Protein AF-A0A2V2N2A0-F1 (afdb_monomer_lite)

Sequence (207 aa):
MKTKLVCIAIIVLGLLSSCVYGAELNISQGNIISKLPSPVESPSSSTITGSDYVNLKTIEIPSTPDSKTPVIRYTSDNLPPTINGLIDHIDFQTTKDKKGQVFIYFKLPAPDASVNQSREIGDFIINRKEWNGDRSLDSIQAEIYIHWVADSARPLLSTNPVNEQLYNQYVIGSSDKRPSPIYPTHLGYNYEGMDKTNLMDQFLLTL

pLDDT: mean 75.77, std 22.34, range [31.77, 97.94]

Foldseek 3Di:
DPDDPPPVVCVVCVVVDPDPDDDPPPDDPDDDPDDDDDDDDDPDPPPPDLVVLPDFDWDWAQADPVGPAIWIKDALVRDDPLCSQWWRMKTWGQDPDQQTKIWTATPPPGDQQDLVSLLVVLVSQCSDPSQPADDDSVLSSVLSRLQRNLQVCQVVQVVDPVSNVVSCCANQNVPHPQPGCVRIPIGGSYLVNQDPGHNSSVVSNVD

Secondary structure (DSSP, 8-state):
---SSSSHHHHHHHTT-S-----------------PPPPPPPP------GGGGTT---EEES--SS-SS-EEEEEGGGS-TTTTTTEEEEEEE---STT-EEEEEE-SS--S--HHHHHHHHHHHHTSTT------HHHHHHHHHHHHHHHHHHHHHTTSHHHHHHHIIIIIITT---SSTTTTEEEESSGGGS-SSSHHHHHHTT-

Organism: NCBI:txid668570

Structure (mmCIF, N/CA/C/O backbone):
data_AF-A0A2V2N2A0-F1
#
_entry.id   AF-A0A2V2N2A0-F1
#
loop_
_atom_site.group_PDB
_atom_site.id
_atom_site.type_symbol
_atom_site.label_atom_id
_atom_site.label_alt_id
_atom_site.label_comp_id
_atom_site.label_asym_id
_atom_site.label_entity_id
_atom_site.label_seq_id
_atom_site.pdbx_PDB_ins_code
_atom_site.Cartn_x
_atom_site.Cartn_y
_atom_site.Cartn_z
_atom_site.occupancy
_atom_site.B_iso_or_equiv
_atom_site.auth_seq_id
_atom_site.auth_comp_id
_atom_site.auth_asym_id
_atom_site.auth_atom_id
_atom_site.pdbx_PDB_model_num
ATOM 1 N N . MET A 1 1 ? -9.184 -34.729 -20.098 1.00 37.44 1 MET A N 1
ATOM 2 C CA . MET A 1 1 ? -8.907 -33.340 -19.661 1.00 37.44 1 MET A CA 1
ATOM 3 C C . MET A 1 1 ? -8.070 -33.352 -18.384 1.00 37.44 1 MET A C 1
ATOM 5 O O . MET A 1 1 ? -8.632 -33.355 -17.300 1.00 37.44 1 MET A O 1
ATOM 9 N N . LYS A 1 2 ? -6.738 -33.413 -18.495 1.00 40.38 2 LYS A N 1
ATOM 10 C CA . LYS A 1 2 ? -5.791 -33.254 -17.375 1.00 40.38 2 LYS A CA 1
ATOM 11 C C . LYS A 1 2 ? -4.468 -32.724 -17.943 1.00 40.38 2 LYS A C 1
ATOM 13 O O . LYS A 1 2 ? -3.564 -33.502 -18.202 1.00 40.38 2 LYS A O 1
ATOM 18 N N . THR A 1 3 ? -4.393 -31.420 -18.208 1.00 38.59 3 THR A N 1
ATOM 19 C CA . THR A 1 3 ? -3.179 -30.793 -18.780 1.00 38.59 3 THR A CA 1
ATOM 20 C C . THR A 1 3 ? -3.027 -29.311 -18.414 1.00 38.59 3 THR A C 1
ATOM 22 O O . THR A 1 3 ? -2.409 -28.551 -19.146 1.00 38.59 3 THR A O 1
ATOM 25 N N . LYS A 1 4 ? -3.581 -28.868 -17.275 1.00 41.16 4 LYS A N 1
ATOM 26 C CA . LYS A 1 4 ? -3.457 -27.468 -16.813 1.00 41.16 4 LYS A CA 1
ATOM 27 C C . LYS A 1 4 ? -2.597 -27.265 -15.557 1.00 41.16 4 LYS A C 1
ATOM 29 O O . LYS A 1 4 ? -2.450 -26.133 -15.125 1.00 41.16 4 LYS A O 1
ATOM 34 N N . LEU A 1 5 ? -1.994 -28.320 -14.998 1.00 36.91 5 LEU A N 1
ATOM 35 C CA . LEU A 1 5 ? -1.193 -28.214 -13.765 1.00 36.91 5 LEU A CA 1
ATOM 36 C C . LEU A 1 5 ? 0.329 -28.103 -13.979 1.00 36.91 5 LEU A C 1
ATOM 38 O O . LEU A 1 5 ? 1.054 -27.901 -13.015 1.00 36.91 5 LEU A O 1
ATOM 42 N N . VAL A 1 6 ? 0.831 -28.230 -15.213 1.00 36.81 6 VAL A N 1
ATOM 43 C CA . VAL A 1 6 ? 2.285 -28.358 -15.459 1.00 36.81 6 VAL A CA 1
ATOM 44 C C . VAL A 1 6 ? 2.972 -27.012 -15.746 1.00 36.81 6 VAL A C 1
ATOM 46 O O . VAL A 1 6 ? 4.167 -26.877 -15.516 1.00 36.81 6 VAL A O 1
ATOM 49 N N . CYS A 1 7 ? 2.240 -25.973 -16.159 1.00 35.31 7 CYS A N 1
ATOM 50 C CA . CYS A 1 7 ? 2.855 -24.682 -16.506 1.00 35.31 7 CYS A CA 1
ATOM 51 C C . CYS A 1 7 ? 3.152 -23.774 -15.299 1.00 35.31 7 CYS A C 1
ATOM 53 O O . CYS A 1 7 ? 4.025 -22.918 -15.396 1.00 35.31 7 CYS A O 1
ATOM 55 N N . ILE A 1 8 ? 2.484 -23.973 -14.156 1.00 39.19 8 ILE A N 1
ATOM 56 C CA . ILE A 1 8 ? 2.678 -23.131 -12.958 1.0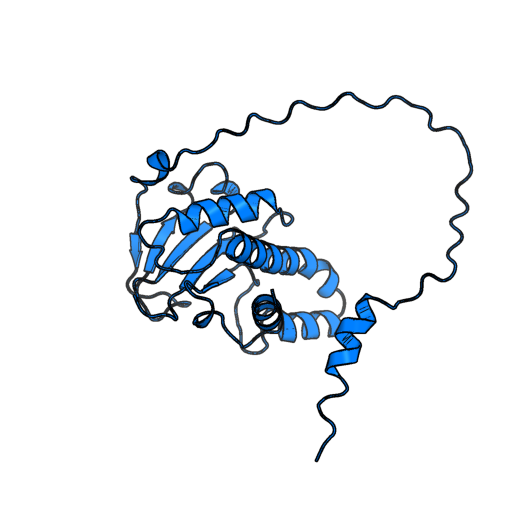0 39.19 8 ILE A CA 1
ATOM 57 C C . ILE A 1 8 ? 4.001 -23.464 -12.246 1.00 39.19 8 ILE A C 1
ATOM 59 O O . ILE A 1 8 ? 4.658 -22.575 -11.713 1.00 39.19 8 ILE A O 1
ATOM 63 N N . ALA A 1 9 ? 4.470 -24.714 -12.326 1.00 34.81 9 ALA A N 1
ATOM 64 C CA . ALA A 1 9 ? 5.752 -25.110 -11.740 1.00 34.81 9 ALA A CA 1
ATOM 65 C C . ALA A 1 9 ? 6.975 -24.521 -12.477 1.00 34.81 9 ALA A C 1
ATOM 67 O O . ALA A 1 9 ? 8.044 -24.401 -11.886 1.00 34.81 9 ALA A O 1
ATOM 68 N N . ILE A 1 10 ? 6.833 -24.119 -13.746 1.00 40.66 10 ILE A N 1
ATOM 69 C CA . ILE A 1 10 ? 7.962 -23.648 -14.567 1.00 40.66 10 ILE A CA 1
ATOM 70 C C . ILE A 1 10 ? 8.312 -22.183 -14.271 1.00 40.66 10 ILE A C 1
ATOM 72 O O . ILE A 1 10 ? 9.478 -21.813 -14.358 1.00 40.66 10 ILE A O 1
ATOM 76 N N . ILE A 1 11 ? 7.353 -21.356 -13.847 1.00 42.31 11 ILE A N 1
ATOM 77 C CA . ILE A 1 11 ? 7.624 -19.942 -13.529 1.00 42.31 11 ILE A CA 1
ATOM 78 C C . ILE A 1 11 ? 8.233 -19.801 -12.124 1.00 42.31 11 ILE A C 1
ATOM 80 O O . ILE A 1 11 ? 9.121 -18.977 -11.926 1.00 42.31 11 ILE A O 1
ATOM 84 N N . VAL A 1 12 ? 7.855 -20.671 -11.178 1.00 36.69 12 VAL A N 1
ATOM 85 C CA . VAL A 1 12 ? 8.424 -20.668 -9.816 1.00 36.69 12 VAL A CA 1
ATOM 86 C C . VAL A 1 12 ? 9.822 -21.310 -9.767 1.00 36.69 12 VAL A C 1
ATOM 88 O O . VAL A 1 12 ? 10.670 -20.842 -9.014 1.00 36.69 12 VAL A O 1
ATOM 91 N N . LEU A 1 13 ? 10.129 -22.313 -10.609 1.00 36.03 13 LEU A N 1
ATOM 92 C CA . LEU A 1 13 ? 11.503 -22.841 -10.737 1.00 36.03 13 LEU A CA 1
ATOM 93 C C . LEU A 1 13 ? 12.388 -22.071 -11.734 1.00 36.03 13 LEU A C 1
ATOM 95 O O . LEU A 1 13 ? 13.612 -22.112 -11.612 1.00 36.03 13 LEU A O 1
ATOM 99 N N . GLY A 1 14 ? 11.808 -21.361 -12.705 1.00 31.77 14 GLY A N 1
ATOM 100 C CA . GLY A 1 14 ? 12.555 -20.589 -13.705 1.00 31.77 14 GLY A CA 1
ATOM 101 C C . GLY A 1 14 ? 13.350 -19.420 -13.118 1.00 31.77 14 GLY A C 1
ATOM 102 O O . GLY A 1 14 ? 14.359 -19.025 -13.692 1.00 31.77 14 GLY A O 1
ATOM 103 N N . LEU A 1 15 ? 12.956 -18.932 -11.938 1.00 36.44 15 LEU A N 1
ATOM 104 C CA . LEU A 1 15 ? 13.693 -17.923 -11.169 1.00 36.44 15 LEU A CA 1
ATOM 105 C C . LEU A 1 15 ? 14.802 -18.512 -10.275 1.00 36.44 15 LEU A C 1
ATOM 107 O O . LEU A 1 15 ? 15.610 -17.759 -9.741 1.00 36.44 15 LEU A O 1
ATOM 111 N N . LEU A 1 16 ? 14.886 -19.842 -10.141 1.00 39.03 16 LEU A N 1
ATOM 112 C CA . LEU A 1 16 ? 15.914 -20.534 -9.347 1.00 39.03 16 LEU A CA 1
ATOM 113 C C . LEU A 1 16 ? 16.907 -21.351 -10.198 1.00 39.03 16 LEU A C 1
ATOM 115 O O . LEU A 1 16 ? 17.852 -21.911 -9.649 1.00 39.03 16 LEU A O 1
ATOM 119 N N . SER A 1 17 ? 16.730 -21.426 -11.525 1.00 40.62 17 SER A N 1
ATOM 120 C CA . SER A 1 17 ? 17.541 -22.292 -12.403 1.00 40.62 17 SER A CA 1
ATOM 121 C C . SER A 1 17 ? 17.975 -21.656 -13.735 1.00 40.62 17 SER A C 1
ATOM 123 O O . SER A 1 17 ? 18.265 -22.372 -14.697 1.00 40.62 17 SER A O 1
ATOM 125 N N . SER A 1 18 ? 18.099 -20.332 -13.827 1.00 37.62 18 SER A N 1
ATOM 126 C CA . SER A 1 18 ? 18.897 -19.712 -14.893 1.00 37.62 18 SER A CA 1
ATOM 127 C C . SER A 1 18 ? 20.375 -19.683 -14.492 1.00 37.62 18 SER A C 1
ATOM 129 O O . SER A 1 18 ? 20.866 -18.739 -13.883 1.00 37.62 18 SER A O 1
ATOM 131 N N . CYS A 1 19 ? 21.043 -20.791 -14.810 1.00 34.97 19 CYS A N 1
ATOM 132 C CA . CYS A 1 19 ? 22.432 -20.910 -15.249 1.00 34.97 19 CYS A CA 1
ATOM 133 C C . CYS A 1 19 ? 23.403 -19.789 -14.835 1.00 34.97 19 CYS A C 1
ATOM 135 O O . CYS A 1 19 ? 23.662 -18.850 -15.585 1.00 34.97 19 CYS A O 1
ATOM 137 N N . VAL A 1 20 ? 24.082 -20.009 -13.708 1.00 41.84 20 VAL A N 1
ATOM 138 C CA . VAL A 1 20 ? 25.486 -19.616 -13.554 1.00 41.84 20 VAL A CA 1
ATOM 139 C C . VAL A 1 20 ? 26.297 -20.507 -14.498 1.00 41.84 20 VAL A C 1
ATOM 141 O O . VAL A 1 20 ? 26.653 -21.629 -14.154 1.00 41.84 20 VAL A O 1
ATOM 144 N N . TYR A 1 21 ? 26.537 -20.040 -15.719 1.00 36.84 21 TYR A N 1
ATOM 145 C CA . TYR A 1 21 ? 27.575 -20.588 -16.589 1.00 36.84 21 TYR A CA 1
ATOM 146 C C . TYR A 1 21 ? 28.340 -19.430 -17.230 1.00 36.84 21 TYR A C 1
ATOM 148 O O . TYR A 1 21 ? 27.842 -18.756 -18.124 1.00 36.84 21 TYR A O 1
ATOM 156 N N . GLY A 1 22 ? 29.560 -19.223 -16.729 1.00 38.81 22 GLY A N 1
ATOM 157 C CA . GLY A 1 22 ? 30.698 -18.706 -17.486 1.00 38.81 22 GLY A CA 1
ATOM 158 C C . GLY A 1 22 ? 30.579 -17.308 -18.088 1.00 38.81 22 GLY A C 1
ATOM 159 O O . GLY A 1 22 ? 30.617 -17.167 -19.304 1.00 38.81 22 GLY A O 1
ATOM 160 N N . ALA A 1 23 ? 30.579 -16.274 -17.249 1.00 33.06 23 ALA A N 1
ATOM 161 C CA . ALA A 1 23 ? 31.207 -15.010 -17.619 1.00 33.06 23 ALA A CA 1
ATOM 162 C C . ALA A 1 23 ? 32.438 -14.832 -16.722 1.00 33.06 23 ALA A C 1
ATOM 164 O O . ALA A 1 23 ? 32.328 -14.388 -15.580 1.00 33.06 23 ALA A O 1
ATOM 165 N N . GLU A 1 24 ? 33.609 -15.242 -17.214 1.00 34.81 24 GLU A N 1
ATOM 166 C CA . GLU A 1 24 ? 34.882 -14.857 -16.606 1.00 34.81 24 GLU A CA 1
ATOM 167 C C . GLU A 1 24 ? 35.048 -13.340 -16.764 1.00 34.81 24 GLU A C 1
ATOM 169 O O . GLU A 1 24 ? 35.486 -12.830 -17.794 1.00 34.81 24 GLU A O 1
ATOM 174 N N . LEU A 1 25 ? 34.661 -12.599 -15.728 1.00 34.06 25 LEU A N 1
ATOM 175 C CA . LEU A 1 25 ? 35.056 -11.211 -15.547 1.00 34.06 25 LEU A CA 1
ATOM 176 C C . LEU A 1 25 ? 36.536 -11.199 -15.153 1.00 34.06 25 LEU A C 1
ATOM 178 O O . LEU A 1 25 ? 36.893 -11.316 -13.982 1.00 34.06 25 LEU A O 1
ATOM 182 N N . ASN A 1 26 ? 37.401 -11.078 -16.158 1.00 37.56 26 ASN A N 1
ATOM 183 C CA . ASN A 1 26 ? 38.822 -10.808 -15.984 1.00 37.56 26 ASN A CA 1
ATOM 184 C C . ASN A 1 26 ? 39.001 -9.373 -15.460 1.00 37.56 26 ASN A C 1
ATOM 186 O O . ASN A 1 26 ? 39.176 -8.424 -16.225 1.00 37.56 26 ASN A O 1
ATOM 190 N N . ILE A 1 27 ? 38.885 -9.207 -14.143 1.00 39.47 27 ILE A N 1
ATOM 191 C CA . ILE A 1 27 ? 39.181 -7.953 -13.455 1.00 39.47 27 ILE A CA 1
ATOM 192 C C . ILE A 1 27 ? 40.637 -8.027 -13.001 1.00 39.47 27 ILE A C 1
ATOM 194 O O . ILE A 1 27 ? 40.997 -8.809 -12.123 1.00 39.47 27 ILE A O 1
ATOM 198 N N . SER A 1 28 ? 41.469 -7.203 -13.637 1.00 32.22 28 SER A N 1
ATOM 199 C CA . SER A 1 28 ? 42.865 -6.967 -13.275 1.00 32.22 28 SER A CA 1
ATOM 200 C C . SER A 1 28 ? 43.007 -6.746 -11.764 1.00 32.22 28 SER A C 1
ATOM 202 O O . SER A 1 28 ? 42.410 -5.821 -11.208 1.00 32.22 28 SER A O 1
ATOM 204 N N . GLN A 1 29 ? 43.805 -7.585 -11.096 1.00 39.19 29 GLN A N 1
ATOM 205 C CA . GLN A 1 29 ? 44.215 -7.391 -9.704 1.00 39.19 29 GLN A CA 1
ATOM 206 C C . GLN A 1 29 ? 45.196 -6.214 -9.615 1.00 39.19 29 GLN A C 1
ATOM 208 O O . GLN A 1 29 ? 46.408 -6.383 -9.504 1.00 39.19 29 GLN A O 1
ATOM 213 N N . GLY A 1 30 ? 44.659 -4.999 -9.685 1.00 38.12 30 GLY A N 1
ATOM 214 C CA . GLY A 1 30 ? 45.378 -3.758 -9.442 1.00 38.12 30 GLY A CA 1
ATOM 215 C C . GLY A 1 30 ? 44.742 -3.004 -8.282 1.00 38.12 30 GLY A C 1
ATOM 216 O O . GLY A 1 30 ? 43.730 -2.345 -8.471 1.00 38.12 30 GLY A O 1
ATOM 217 N N . ASN A 1 31 ? 45.353 -3.119 -7.100 1.00 46.56 31 ASN A N 1
ATOM 218 C CA . ASN A 1 31 ? 45.302 -2.169 -5.981 1.00 46.56 31 ASN A CA 1
ATOM 219 C C . ASN A 1 31 ? 43.999 -1.375 -5.767 1.00 46.56 31 ASN A C 1
ATOM 221 O O . ASN A 1 31 ? 43.868 -0.258 -6.261 1.00 46.56 31 ASN A O 1
ATOM 225 N N . ILE A 1 32 ? 43.136 -1.848 -4.863 1.00 40.19 32 ILE A N 1
ATOM 226 C CA . ILE A 1 32 ? 42.258 -0.956 -4.089 1.00 40.19 32 ILE A CA 1
ATOM 227 C C . ILE A 1 32 ? 42.309 -1.376 -2.614 1.00 40.19 32 ILE A C 1
ATOM 229 O O . ILE A 1 32 ? 41.383 -1.962 -2.066 1.00 40.19 32 ILE A O 1
ATOM 233 N N . ILE A 1 33 ? 43.434 -1.080 -1.957 1.00 47.84 33 ILE A N 1
ATOM 234 C CA . ILE A 1 33 ? 43.423 -0.799 -0.519 1.00 47.84 33 ILE A CA 1
ATOM 235 C C . ILE A 1 33 ? 43.310 0.718 -0.406 1.00 47.84 33 ILE A C 1
ATOM 237 O O . ILE A 1 33 ? 44.304 1.437 -0.481 1.00 47.84 33 ILE A O 1
ATOM 241 N N . SER A 1 34 ? 42.092 1.218 -0.228 1.00 38.56 34 SER A N 1
ATOM 242 C CA . SER A 1 34 ? 41.876 2.588 0.226 1.00 38.56 34 SER A CA 1
ATOM 243 C C . SER A 1 34 ? 40.696 2.629 1.186 1.00 38.56 34 SER A C 1
ATOM 245 O O . SER A 1 34 ? 39.546 2.541 0.773 1.00 38.56 34 SER A O 1
ATOM 247 N N . LYS A 1 35 ? 41.050 2.735 2.473 1.00 41.28 35 LYS A N 1
ATOM 248 C CA . LYS A 1 35 ? 40.297 3.318 3.592 1.00 41.28 35 LYS A CA 1
ATOM 249 C C . LYS A 1 35 ? 38.770 3.193 3.537 1.00 41.28 35 LYS A C 1
ATOM 251 O O . LYS A 1 35 ? 38.084 3.988 2.906 1.00 41.28 35 LYS A O 1
ATOM 256 N N . LEU A 1 36 ? 38.275 2.270 4.355 1.00 38.09 36 LEU A N 1
ATOM 257 C CA . LEU A 1 36 ? 36.907 2.245 4.859 1.00 38.09 36 LEU A CA 1
ATOM 258 C C . LEU A 1 36 ? 36.561 3.616 5.492 1.00 38.09 36 LEU A C 1
ATOM 260 O O . LEU A 1 36 ? 37.273 4.033 6.413 1.00 38.09 36 LEU A O 1
ATOM 264 N N . PRO A 1 37 ? 35.526 4.341 5.034 1.00 39.66 37 PRO A N 1
ATOM 265 C CA . PRO A 1 37 ? 34.984 5.457 5.795 1.00 39.66 37 PRO A CA 1
ATOM 266 C C . PRO A 1 37 ? 34.205 4.919 7.003 1.00 39.66 37 PRO A C 1
ATOM 268 O O . PRO A 1 37 ? 33.491 3.920 6.906 1.00 39.66 37 PRO A O 1
ATOM 271 N N . SER A 1 38 ? 34.389 5.569 8.151 1.00 44.03 38 SER A N 1
ATOM 272 C CA . SER A 1 38 ? 33.680 5.278 9.401 1.00 44.03 38 SER A CA 1
ATOM 273 C C . SER A 1 38 ? 32.155 5.351 9.224 1.00 44.03 38 SER A C 1
ATOM 275 O O . SER A 1 38 ? 31.687 6.062 8.331 1.00 44.03 38 SER A O 1
ATOM 277 N N . PRO A 1 39 ? 31.370 4.659 10.073 1.00 42.62 39 PRO A N 1
ATOM 278 C CA . PRO A 1 39 ? 29.922 4.621 9.937 1.00 42.62 39 PRO A CA 1
ATOM 279 C C . PRO A 1 39 ? 29.359 6.031 10.103 1.00 42.62 39 PRO A C 1
ATOM 281 O O . PRO A 1 39 ? 29.617 6.694 11.107 1.00 42.62 39 PRO A O 1
ATOM 284 N N . VAL A 1 40 ? 28.599 6.476 9.107 1.00 46.44 40 VAL A N 1
ATOM 285 C CA . VAL A 1 40 ? 27.746 7.658 9.217 1.00 46.44 40 VAL A CA 1
ATOM 286 C C . VAL A 1 40 ? 26.721 7.365 10.310 1.00 46.44 40 VAL A C 1
ATOM 288 O O . VAL A 1 40 ? 26.032 6.344 10.257 1.00 46.44 40 VAL A O 1
ATOM 291 N N . GLU A 1 41 ? 26.664 8.233 11.320 1.00 37.25 41 GLU A N 1
ATOM 292 C CA . GLU A 1 41 ? 25.649 8.189 12.368 1.00 37.25 41 GLU A CA 1
ATOM 293 C C . GLU A 1 41 ? 24.262 8.125 11.723 1.00 37.25 41 GLU A C 1
ATOM 295 O O . GLU A 1 41 ? 23.876 8.984 10.928 1.00 37.25 41 GLU A O 1
ATOM 300 N N . SER A 1 42 ? 23.530 7.056 12.037 1.00 40.19 42 SER A N 1
ATOM 301 C CA . SER A 1 42 ? 22.133 6.914 11.648 1.00 40.19 42 SER A CA 1
ATOM 302 C C . SER A 1 42 ? 21.340 8.097 12.210 1.00 40.19 42 SER A C 1
ATOM 304 O O . SER A 1 42 ? 21.509 8.407 13.393 1.00 40.19 42 SER A O 1
ATOM 306 N N . PRO A 1 43 ? 20.464 8.750 11.426 1.00 39.28 43 PRO A N 1
ATOM 307 C CA . PRO A 1 43 ? 19.553 9.726 11.994 1.00 39.28 43 PRO A CA 1
ATOM 308 C C . PRO A 1 43 ? 18.720 9.028 13.071 1.00 39.28 43 PRO A C 1
ATOM 310 O O . PRO A 1 43 ? 18.172 7.945 12.860 1.00 39.28 43 PRO A O 1
ATOM 313 N N . SER A 1 44 ? 18.705 9.635 14.255 1.00 37.00 44 SER A N 1
ATOM 314 C CA . SER A 1 44 ? 17.979 9.179 15.432 1.00 37.00 44 SER A CA 1
ATOM 315 C C . SER A 1 44 ? 16.539 8.826 15.063 1.00 37.00 44 SER A C 1
ATOM 317 O O . SER A 1 44 ? 15.753 9.708 14.717 1.00 37.00 44 SER A O 1
ATOM 319 N N . SER A 1 45 ? 16.208 7.538 15.156 1.00 38.91 45 SER A N 1
ATOM 320 C CA . SER A 1 45 ? 14.842 7.031 15.080 1.00 38.91 45 SER A CA 1
ATOM 321 C C . SER A 1 45 ? 14.038 7.652 16.217 1.00 38.91 45 SER A C 1
ATOM 323 O O . SER A 1 45 ? 14.121 7.212 17.364 1.00 38.91 45 SER A O 1
ATOM 325 N N . SER A 1 46 ? 13.275 8.699 15.920 1.00 41.22 46 SER A N 1
ATOM 326 C CA . SER A 1 46 ? 12.220 9.168 16.805 1.00 41.22 46 SER A CA 1
ATOM 327 C C . SER A 1 46 ? 11.145 8.089 16.828 1.00 41.22 46 SER A C 1
ATOM 329 O O . SER A 1 46 ? 10.340 7.987 15.90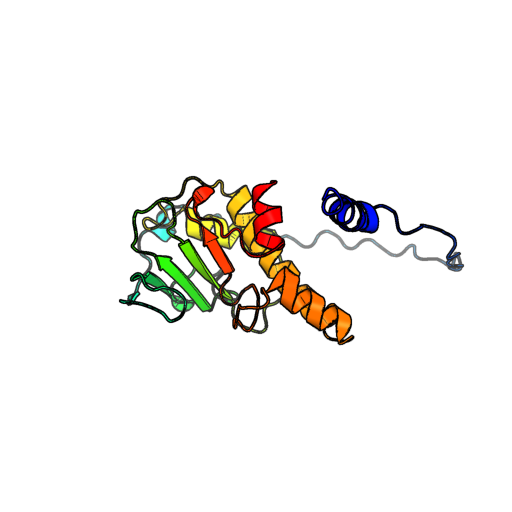5 1.00 41.22 46 SER A O 1
ATOM 331 N N . THR A 1 47 ? 11.175 7.242 17.853 1.00 40.94 47 THR A N 1
ATOM 332 C CA . THR A 1 47 ? 10.113 6.277 18.131 1.00 40.94 47 THR A CA 1
ATOM 333 C C . THR A 1 47 ? 8.815 7.053 18.324 1.00 40.94 47 THR A C 1
ATOM 335 O O . THR A 1 47 ? 8.619 7.667 19.371 1.00 40.94 47 THR A O 1
ATOM 338 N N . ILE A 1 48 ? 7.950 7.063 17.308 1.00 51.81 48 ILE A N 1
ATOM 339 C CA . ILE A 1 48 ? 6.604 7.623 17.422 1.00 51.81 48 ILE A CA 1
ATOM 340 C C . ILE A 1 48 ? 5.848 6.719 18.391 1.00 51.81 48 ILE A C 1
ATOM 342 O O . ILE A 1 48 ? 5.530 5.569 18.083 1.00 51.81 48 ILE A O 1
ATOM 346 N N . THR A 1 49 ? 5.617 7.208 19.603 1.00 48.19 49 THR A N 1
ATOM 347 C CA . THR A 1 49 ? 4.801 6.508 20.589 1.00 48.19 49 THR A CA 1
ATOM 348 C C . THR A 1 49 ? 3.342 6.535 20.143 1.00 48.19 49 THR A C 1
ATOM 350 O O . THR A 1 49 ? 2.872 7.537 19.608 1.00 48.19 49 THR A O 1
ATOM 353 N N . GLY A 1 50 ? 2.593 5.451 20.379 1.00 51.16 50 GLY A N 1
ATOM 354 C CA . GLY A 1 50 ? 1.193 5.311 19.942 1.00 51.16 50 GLY A CA 1
ATOM 355 C C . GLY A 1 50 ? 0.239 6.443 20.372 1.00 51.16 50 GLY A C 1
ATOM 356 O O . GLY A 1 50 ? -0.846 6.570 19.812 1.00 51.16 50 GLY A O 1
ATOM 357 N N . SER A 1 51 ? 0.642 7.299 21.318 1.00 52.03 51 SER A N 1
ATOM 358 C CA . SER A 1 51 ? -0.069 8.518 21.724 1.00 52.03 51 SER A CA 1
ATOM 359 C C . SER A 1 51 ? -0.183 9.577 20.626 1.00 52.03 51 SER A C 1
ATOM 361 O O . SER A 1 51 ? -1.189 10.284 20.567 1.00 52.03 51 SER A O 1
ATOM 363 N N . ASP A 1 52 ? 0.810 9.688 19.743 1.00 59.69 52 ASP A N 1
ATOM 364 C CA . ASP A 1 52 ? 0.924 10.810 18.792 1.00 59.69 52 ASP A CA 1
ATOM 365 C C . ASP A 1 52 ? -0.060 10.671 17.623 1.00 59.69 52 ASP A C 1
ATOM 367 O O . ASP A 1 52 ? -0.313 11.590 16.846 1.00 59.69 52 ASP A O 1
ATOM 371 N N . TYR A 1 53 ? -0.675 9.499 17.540 1.00 64.31 53 TYR A N 1
ATOM 372 C CA . TYR A 1 53 ? -1.594 9.086 16.504 1.00 64.31 53 TYR A CA 1
ATOM 373 C C . TYR A 1 53 ? -3.066 9.367 16.808 1.00 64.31 53 TYR A C 1
ATOM 375 O O . TYR A 1 53 ? -3.902 9.285 15.907 1.00 64.31 53 TYR A O 1
ATOM 383 N N . VAL A 1 54 ? -3.385 9.728 18.050 1.00 60.62 54 VAL A N 1
ATOM 384 C CA . VAL A 1 54 ? -4.761 9.773 18.564 1.00 60.62 54 VAL A CA 1
ATOM 385 C C . VAL A 1 54 ? -5.553 10.994 18.063 1.00 60.62 54 VAL A C 1
ATOM 387 O O . VAL A 1 54 ? -6.780 10.958 18.062 1.00 60.62 54 VAL A O 1
ATOM 390 N N . ASN A 1 55 ? -4.889 12.047 17.564 1.00 67.56 55 ASN A N 1
ATOM 391 C CA . ASN A 1 55 ? -5.529 13.325 17.197 1.00 67.56 55 ASN A CA 1
ATOM 392 C C . ASN A 1 55 ? -5.256 13.792 15.756 1.00 67.56 55 ASN A C 1
ATOM 394 O O . ASN A 1 55 ? -5.161 14.992 15.492 1.00 67.56 55 ASN A O 1
ATOM 398 N N . LEU A 1 56 ? -5.120 12.867 14.807 1.00 83.56 56 LEU A N 1
ATOM 399 C CA . LEU A 1 56 ? -4.979 13.241 13.399 1.00 83.56 56 LEU A CA 1
ATOM 400 C C . LEU A 1 56 ? -6.333 13.631 12.796 1.00 83.56 56 LEU A C 1
ATOM 402 O O . LEU A 1 56 ? -7.348 12.976 13.046 1.00 83.56 56 LEU A O 1
ATOM 406 N N . LYS A 1 57 ? -6.347 14.699 11.991 1.00 87.50 57 LYS A N 1
ATOM 407 C CA . LYS A 1 57 ? -7.552 15.127 11.273 1.00 87.50 57 LYS A CA 1
ATOM 408 C C . LYS A 1 57 ? -7.851 14.156 10.135 1.00 87.50 57 LYS A C 1
ATOM 410 O O . LYS A 1 57 ? -6.944 13.734 9.420 1.00 87.50 57 LYS A O 1
ATOM 415 N N . THR A 1 58 ? -9.132 13.860 9.952 1.00 91.81 58 THR A N 1
ATOM 416 C CA . THR A 1 58 ? -9.634 12.989 8.890 1.00 91.81 58 THR A CA 1
ATOM 417 C C . THR A 1 58 ? -10.762 13.658 8.118 1.00 91.81 58 THR A C 1
ATOM 419 O O . THR A 1 58 ? -11.357 14.637 8.574 1.00 91.81 58 THR A O 1
ATOM 422 N N . ILE A 1 59 ? -11.042 13.132 6.927 1.00 93.12 59 ILE A N 1
ATOM 423 C CA . ILE A 1 59 ? -12.166 13.547 6.088 1.00 93.12 59 ILE A CA 1
ATOM 424 C C . ILE A 1 59 ? -13.011 12.310 5.795 1.00 93.12 59 ILE A C 1
ATOM 426 O O . ILE A 1 59 ? -12.484 11.304 5.329 1.00 93.12 59 ILE A O 1
ATOM 430 N N . GLU A 1 60 ? -14.314 12.377 6.046 1.00 93.19 60 GLU A N 1
ATOM 431 C CA . GLU A 1 60 ? -15.245 11.335 5.610 1.00 93.19 60 GLU A CA 1
ATOM 432 C C . GLU A 1 60 ? -15.645 11.568 4.152 1.00 93.19 60 GLU A C 1
ATOM 434 O O . GLU A 1 60 ? -16.056 12.668 3.773 1.00 93.19 60 GLU A O 1
ATOM 439 N N . ILE A 1 61 ? -15.528 10.530 3.325 1.00 91.81 61 ILE A N 1
ATOM 440 C CA . ILE A 1 61 ? -15.854 10.575 1.899 1.00 91.81 61 ILE A CA 1
ATOM 441 C C . ILE A 1 61 ? -16.929 9.515 1.614 1.00 91.81 61 ILE A C 1
ATOM 443 O O . ILE A 1 61 ? -16.680 8.336 1.857 1.00 91.81 61 ILE A O 1
ATOM 447 N N . PRO A 1 62 ? -18.113 9.885 1.084 1.00 86.88 62 PRO A N 1
ATOM 448 C CA . PRO A 1 62 ? -19.260 8.974 0.954 1.00 86.88 62 PRO A CA 1
ATOM 449 C C . PRO A 1 62 ? -19.033 7.757 0.045 1.00 86.88 62 PRO A C 1
ATOM 451 O O . PRO A 1 62 ? -19.616 6.701 0.266 1.00 86.88 62 PRO A O 1
ATOM 454 N N . SER A 1 63 ? -18.209 7.904 -0.989 1.00 84.12 63 SER A N 1
ATOM 455 C CA . SER A 1 63 ? -17.794 6.842 -1.913 1.00 84.12 63 SER A CA 1
ATOM 456 C C . SER A 1 63 ? -16.677 7.379 -2.801 1.00 84.12 63 SER A C 1
ATOM 458 O O . SER A 1 63 ? -16.679 8.572 -3.119 1.00 84.12 63 SER A O 1
ATOM 460 N N . THR A 1 64 ? -15.765 6.519 -3.240 1.00 78.94 64 THR A N 1
ATOM 461 C CA . THR A 1 64 ? -14.672 6.871 -4.158 1.00 78.94 64 THR A CA 1
ATOM 462 C C . THR A 1 64 ? -14.767 6.031 -5.439 1.00 78.94 64 THR A C 1
ATOM 464 O O . THR A 1 64 ? -15.495 5.037 -5.466 1.00 78.94 64 THR A O 1
ATOM 467 N N . PRO A 1 65 ? -14.064 6.399 -6.526 1.00 80.81 65 PRO A N 1
ATOM 468 C CA . PRO A 1 65 ? -13.970 5.545 -7.713 1.00 80.81 65 PRO A CA 1
ATOM 469 C C . PRO A 1 65 ? -13.482 4.122 -7.395 1.00 80.81 65 PRO A C 1
ATOM 471 O O . PRO A 1 65 ? -13.970 3.163 -7.990 1.00 80.81 65 PRO A O 1
ATOM 474 N N . ASP A 1 66 ? -12.587 4.000 -6.414 1.00 79.50 66 ASP A N 1
ATOM 475 C CA . ASP A 1 66 ? -11.975 2.740 -5.984 1.00 79.50 66 ASP A CA 1
ATOM 476 C C . ASP A 1 66 ? -12.797 2.006 -4.905 1.00 79.50 66 ASP A C 1
ATOM 478 O O . ASP A 1 66 ? -12.603 0.818 -4.661 1.00 79.50 66 ASP A O 1
ATOM 482 N N . SER A 1 67 ? -13.770 2.681 -4.277 1.00 79.19 67 SER A N 1
ATOM 483 C CA . SER A 1 67 ? -14.572 2.133 -3.182 1.00 79.19 67 SER A CA 1
ATOM 484 C C . SER A 1 67 ? -16.046 2.527 -3.266 1.00 79.19 67 SER A C 1
ATOM 486 O O . SER A 1 67 ? -16.431 3.683 -3.086 1.00 79.19 67 SER A O 1
ATOM 488 N N . LYS A 1 68 ? -16.915 1.517 -3.403 1.00 85.19 68 LYS A N 1
ATOM 489 C CA . LYS A 1 68 ? -18.379 1.683 -3.295 1.00 85.19 68 LYS A CA 1
ATOM 490 C C . LYS A 1 68 ? -18.857 1.956 -1.866 1.00 85.19 68 LYS A C 1
ATOM 492 O O . LYS A 1 68 ? -20.025 2.287 -1.678 1.00 85.19 68 LYS A O 1
ATOM 497 N N . THR A 1 69 ? -17.991 1.780 -0.872 1.00 88.06 69 THR A N 1
ATOM 498 C CA . THR A 1 69 ? -18.277 2.087 0.532 1.00 88.06 69 THR A CA 1
ATOM 499 C C . THR A 1 69 ? -17.650 3.422 0.926 1.00 88.06 69 THR A C 1
ATOM 501 O O . THR A 1 69 ? -16.569 3.739 0.415 1.00 88.06 69 THR A O 1
ATOM 504 N N . PRO A 1 70 ? -18.256 4.172 1.866 1.00 92.62 70 PRO A N 1
ATOM 505 C CA . PRO A 1 70 ? -17.639 5.375 2.401 1.00 92.62 70 PRO A CA 1
ATOM 506 C C . PRO A 1 70 ? -16.275 5.076 3.016 1.00 92.62 70 PRO A C 1
ATOM 508 O O . PRO A 1 70 ? -16.066 3.989 3.570 1.00 92.62 70 PRO A O 1
ATOM 511 N N . VAL A 1 71 ? -15.368 6.044 2.945 1.00 95.06 71 VAL A N 1
ATOM 512 C CA . VAL A 1 71 ? -14.014 5.943 3.492 1.00 95.06 71 VAL A CA 1
ATOM 513 C C . VAL A 1 71 ? -13.708 7.087 4.454 1.00 95.06 71 VAL A C 1
ATOM 515 O O . VAL A 1 71 ? -14.238 8.191 4.322 1.00 95.06 71 VAL A O 1
ATOM 518 N N . ILE A 1 72 ? -12.827 6.822 5.412 1.00 95.44 72 ILE A N 1
ATOM 519 C CA . ILE A 1 72 ? -12.176 7.825 6.253 1.00 95.44 72 ILE A CA 1
ATOM 520 C C . ILE A 1 72 ? -10.786 8.067 5.670 1.00 95.44 72 ILE A C 1
ATOM 522 O O . ILE A 1 72 ? -9.968 7.149 5.612 1.00 95.44 72 ILE A O 1
ATOM 526 N N . ARG A 1 73 ? -10.527 9.299 5.236 1.00 96.44 73 ARG A N 1
ATOM 527 C CA . ARG A 1 73 ? -9.288 9.701 4.571 1.00 96.44 73 ARG A CA 1
ATOM 528 C C . ARG A 1 73 ? -8.328 10.402 5.519 1.00 96.44 73 ARG A C 1
ATOM 530 O O . ARG A 1 73 ? -8.695 11.389 6.163 1.00 96.44 73 ARG A O 1
ATOM 537 N N . TYR A 1 74 ? -7.072 9.973 5.482 1.00 96.44 74 TYR A N 1
ATOM 538 C CA . TYR A 1 74 ? -5.913 10.716 5.964 1.00 96.44 74 TYR A CA 1
ATOM 539 C C . TYR A 1 74 ? -5.176 11.322 4.775 1.00 96.44 74 TYR A C 1
ATOM 541 O O . TYR A 1 74 ? -4.611 10.598 3.961 1.00 96.44 74 TYR A O 1
ATOM 549 N N . THR A 1 75 ? -5.188 12.647 4.656 1.00 96.00 75 THR A N 1
ATOM 550 C CA . THR A 1 75 ? -4.404 13.356 3.632 1.00 96.00 75 THR A CA 1
ATOM 551 C C . THR A 1 75 ? -2.940 13.468 4.051 1.00 96.00 75 THR A C 1
ATOM 553 O O . THR A 1 75 ? -2.653 13.489 5.246 1.00 96.00 75 THR A O 1
ATOM 556 N N . SER A 1 76 ? -2.030 13.609 3.082 1.00 93.94 76 SER A N 1
ATOM 557 C CA . SER A 1 76 ? -0.585 13.816 3.281 1.00 93.94 76 SER A CA 1
ATOM 558 C C . SER A 1 76 ? -0.251 14.755 4.448 1.00 93.94 76 SER A C 1
ATOM 560 O O . SER A 1 76 ? 0.570 14.417 5.292 1.00 93.94 76 SER A O 1
ATOM 562 N N . ASP A 1 77 ? -0.908 15.913 4.541 1.00 91.69 77 ASP A N 1
ATOM 563 C CA . ASP A 1 77 ? -0.624 16.924 5.577 1.00 91.69 77 ASP A CA 1
ATOM 564 C C . ASP A 1 77 ? -0.967 16.470 7.004 1.00 91.69 77 ASP A C 1
ATOM 566 O O . ASP A 1 77 ? -0.491 17.046 7.980 1.00 91.69 77 ASP A O 1
ATOM 570 N N . ASN A 1 78 ? -1.802 15.440 7.124 1.00 91.75 78 ASN A N 1
ATOM 571 C CA . ASN A 1 78 ? -2.195 14.827 8.385 1.00 91.75 78 ASN A CA 1
ATOM 572 C C . ASN A 1 78 ? -1.436 13.521 8.655 1.00 91.75 78 ASN A C 1
ATOM 574 O O . ASN A 1 78 ? -1.708 12.873 9.662 1.00 91.75 78 ASN A O 1
ATOM 578 N N . LEU A 1 79 ? -0.517 13.111 7.777 1.00 92.94 79 LEU A N 1
ATOM 579 C CA . LEU A 1 79 ? 0.320 11.935 7.981 1.00 92.94 79 LEU A CA 1
ATOM 580 C C . LEU A 1 79 ? 1.610 12.292 8.738 1.00 92.94 79 LEU A C 1
ATOM 582 O O . LEU A 1 79 ? 2.084 13.431 8.671 1.00 92.94 79 LEU A O 1
ATOM 586 N N . PRO A 1 80 ? 2.218 11.321 9.439 1.00 91.69 80 PRO A N 1
ATOM 587 C CA . PRO A 1 80 ? 3.507 11.508 10.094 1.00 91.69 80 PRO A CA 1
ATOM 588 C C . PRO A 1 80 ? 4.602 11.964 9.126 1.00 91.69 80 PRO A C 1
ATOM 590 O O . PRO A 1 80 ? 4.609 11.520 7.973 1.00 91.69 80 PRO A O 1
ATOM 593 N N . PRO A 1 81 ? 5.589 12.754 9.594 1.00 90.69 81 PRO A N 1
ATOM 594 C CA . PRO A 1 81 ? 6.716 13.196 8.769 1.00 90.69 81 PRO A CA 1
ATOM 595 C C . PRO A 1 81 ? 7.496 12.061 8.098 1.00 90.69 81 PRO A C 1
ATOM 597 O O . PRO A 1 81 ? 8.097 12.264 7.050 1.00 90.69 81 PRO A O 1
ATOM 600 N N . THR A 1 82 ? 7.479 10.867 8.689 1.00 91.94 82 THR A N 1
ATOM 601 C CA . THR A 1 82 ? 8.152 9.678 8.159 1.00 91.94 82 THR A CA 1
ATOM 602 C C . THR A 1 82 ? 7.546 9.182 6.843 1.00 91.94 82 THR A C 1
ATOM 604 O O . THR A 1 82 ? 8.272 8.679 5.989 1.00 91.94 82 THR A O 1
ATOM 607 N N . ILE A 1 83 ? 6.237 9.381 6.629 1.00 95.25 83 ILE A N 1
ATOM 608 C CA . ILE A 1 83 ? 5.519 8.850 5.457 1.00 95.25 83 ILE A CA 1
ATOM 609 C C . ILE A 1 83 ? 4.812 9.924 4.615 1.00 95.25 83 ILE A C 1
ATOM 611 O O . ILE A 1 83 ? 4.436 9.652 3.474 1.00 95.25 83 ILE A O 1
ATOM 615 N N . ASN A 1 84 ? 4.649 11.155 5.113 1.00 94.00 84 ASN A N 1
ATOM 616 C CA . ASN A 1 84 ? 3.938 12.218 4.389 1.00 94.00 84 ASN A CA 1
ATOM 617 C C . ASN A 1 84 ? 4.618 12.625 3.068 1.00 94.00 84 ASN A C 1
ATOM 619 O O . ASN A 1 84 ? 3.951 13.054 2.130 1.00 94.00 84 ASN A O 1
ATOM 623 N N . GLY A 1 85 ? 5.936 12.460 2.950 1.00 94.88 85 GLY A N 1
ATOM 624 C CA . GLY A 1 85 ? 6.675 12.701 1.710 1.00 94.88 85 GLY A CA 1
ATOM 625 C C . GLY A 1 85 ? 6.376 11.668 0.620 1.00 94.88 85 GLY A C 1
ATOM 626 O O . GLY A 1 85 ? 6.593 11.951 -0.553 1.00 94.88 85 GLY A O 1
ATOM 627 N N . LEU A 1 86 ? 5.849 10.501 1.000 1.00 96.69 86 LEU A N 1
ATOM 628 C CA . LEU A 1 86 ? 5.644 9.339 0.133 1.00 96.69 86 LEU A CA 1
ATOM 629 C C . LEU A 1 86 ? 4.177 9.151 -0.245 1.00 96.69 86 LEU A C 1
ATOM 631 O O . LEU A 1 86 ? 3.871 8.728 -1.355 1.00 96.69 86 LEU A O 1
ATOM 635 N N . ILE A 1 87 ? 3.274 9.443 0.689 1.00 97.94 87 ILE A N 1
ATOM 636 C CA . ILE A 1 87 ? 1.859 9.102 0.586 1.00 97.94 87 ILE A CA 1
ATOM 637 C C . ILE A 1 87 ? 1.037 10.353 0.294 1.00 97.94 87 ILE A C 1
ATOM 639 O O . ILE A 1 87 ? 1.158 11.368 0.979 1.00 97.94 87 ILE A O 1
ATOM 643 N N . ASP A 1 88 ? 0.197 10.281 -0.735 1.00 97.06 88 ASP A N 1
ATOM 644 C CA . ASP A 1 88 ? -0.776 11.320 -1.065 1.00 97.06 88 ASP A CA 1
ATOM 645 C C . ASP A 1 88 ? -1.949 11.270 -0.080 1.00 97.06 88 ASP A C 1
ATOM 647 O O . ASP A 1 88 ? -2.271 12.263 0.580 1.00 97.06 88 ASP A O 1
ATOM 651 N N . HIS A 1 89 ? -2.539 10.084 0.084 1.00 97.31 89 HIS A N 1
ATOM 652 C CA . HIS A 1 89 ? -3.545 9.823 1.105 1.00 97.31 89 HIS A CA 1
ATOM 653 C C . HIS A 1 89 ? -3.706 8.328 1.416 1.00 97.31 89 HIS A C 1
ATOM 655 O O . HIS A 1 89 ? -3.286 7.460 0.649 1.00 97.31 89 HIS A O 1
ATOM 661 N N . ILE A 1 90 ? -4.335 8.037 2.557 1.00 97.56 90 ILE A N 1
ATOM 662 C CA . ILE A 1 90 ? -4.750 6.690 2.969 1.00 97.56 90 ILE A C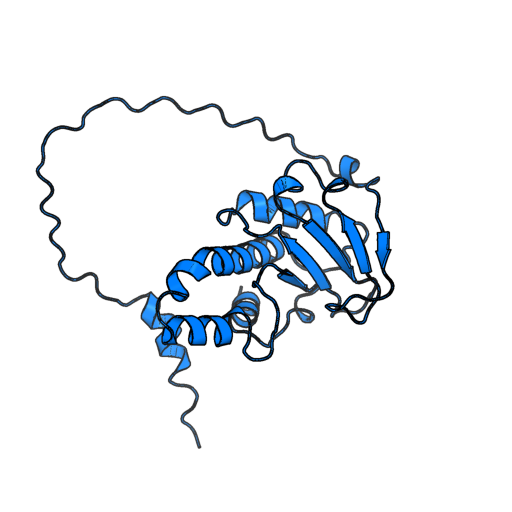A 1
ATOM 663 C C . ILE A 1 90 ? -6.246 6.714 3.266 1.00 97.56 90 ILE A C 1
ATOM 665 O O . ILE A 1 90 ? -6.694 7.524 4.080 1.00 97.56 90 ILE A O 1
ATOM 669 N N . ASP A 1 91 ? -6.994 5.813 2.640 1.00 96.62 91 ASP A N 1
ATOM 670 C CA . ASP A 1 91 ? -8.435 5.668 2.824 1.00 96.62 91 ASP A CA 1
ATOM 671 C C . ASP A 1 91 ? -8.757 4.373 3.567 1.00 96.62 91 ASP A C 1
ATOM 673 O O . ASP A 1 91 ? -8.418 3.284 3.113 1.00 96.62 91 ASP A O 1
ATOM 677 N N . PHE A 1 92 ? -9.467 4.483 4.686 1.00 95.12 92 PHE A N 1
ATOM 678 C CA . PHE A 1 92 ? -9.998 3.353 5.446 1.00 95.12 92 PHE A CA 1
ATOM 679 C C . PHE A 1 92 ? -11.468 3.164 5.094 1.00 95.12 92 PHE A C 1
ATOM 681 O O . PHE A 1 92 ? -12.267 4.069 5.340 1.00 95.12 92 PHE A O 1
ATOM 688 N N . GLN A 1 93 ? -11.859 2.015 4.544 1.00 93.75 93 GLN A N 1
ATOM 689 C CA . GLN A 1 93 ? -13.278 1.735 4.346 1.00 93.75 93 GLN A CA 1
ATOM 690 C C . GLN A 1 93 ? -14.020 1.688 5.681 1.00 93.75 93 GLN A C 1
ATOM 692 O O . GLN A 1 93 ? -13.638 1.014 6.627 1.00 93.75 93 GLN A O 1
ATOM 697 N N . THR A 1 94 ? -15.162 2.360 5.737 1.00 89.12 94 THR A N 1
ATOM 698 C CA . THR A 1 94 ? -16.014 2.388 6.937 1.00 89.12 94 THR A CA 1
ATOM 699 C C . THR A 1 94 ? -16.785 1.085 7.169 1.00 89.12 94 THR A C 1
ATOM 701 O O . THR A 1 94 ? -17.462 0.942 8.192 1.00 89.12 94 THR A O 1
ATOM 704 N N . THR A 1 95 ? -16.708 0.125 6.237 1.00 81.69 95 THR A N 1
ATOM 705 C CA . THR A 1 95 ? -17.344 -1.182 6.410 1.00 81.69 95 THR A CA 1
ATOM 706 C C . THR A 1 95 ? -16.689 -1.965 7.548 1.00 81.69 95 THR A C 1
ATOM 708 O O . THR A 1 95 ? -15.473 -1.968 7.725 1.00 81.69 95 THR A O 1
ATOM 711 N N . LYS A 1 96 ? -17.522 -2.656 8.328 1.00 70.50 96 LYS A N 1
ATOM 712 C CA . LYS A 1 96 ? -17.085 -3.584 9.383 1.00 70.50 96 LYS A CA 1
ATOM 713 C C . LYS A 1 96 ? -17.108 -5.040 8.922 1.00 70.50 96 LYS A C 1
ATOM 715 O O . LYS A 1 96 ? -17.040 -5.946 9.749 1.00 70.50 96 LYS A O 1
ATOM 720 N N . ASP A 1 97 ? -17.297 -5.275 7.626 1.00 80.19 97 ASP A N 1
ATOM 721 C CA . ASP A 1 97 ? -17.263 -6.624 7.084 1.00 80.19 97 ASP A CA 1
ATOM 722 C C . ASP A 1 97 ? -15.822 -7.147 6.963 1.00 80.19 97 ASP A C 1
ATOM 724 O O . ASP A 1 97 ? -14.846 -6.395 6.948 1.00 80.19 97 ASP A O 1
ATOM 728 N N . LYS A 1 98 ? -15.690 -8.474 6.869 1.00 79.00 98 LYS A N 1
ATOM 729 C CA . LYS A 1 98 ? -14.385 -9.136 6.754 1.00 79.00 98 LYS A CA 1
ATOM 730 C C . LYS A 1 98 ? -13.623 -8.795 5.465 1.00 79.00 98 LYS A C 1
ATOM 732 O O . LYS A 1 98 ? -12.437 -9.104 5.369 1.00 79.00 98 LYS A O 1
ATOM 737 N N . LYS A 1 99 ? -14.298 -8.196 4.482 1.00 83.56 99 LYS A N 1
ATOM 738 C CA . LYS A 1 99 ? -13.761 -7.823 3.172 1.00 83.56 99 LYS A CA 1
ATOM 739 C C . LYS A 1 99 ? -13.396 -6.343 3.083 1.00 83.56 99 LYS A C 1
ATOM 741 O O . LYS A 1 99 ? -13.027 -5.906 1.999 1.00 83.56 99 LYS A O 1
ATOM 746 N N . GLY A 1 100 ? -13.506 -5.589 4.176 1.00 88.38 100 GLY A N 1
ATOM 747 C CA . GLY A 1 100 ? -13.096 -4.197 4.189 1.00 88.38 100 GLY A CA 1
ATOM 748 C C . GLY A 1 100 ? -11.608 -4.052 3.880 1.00 88.38 100 GLY A C 1
ATOM 749 O O . GLY A 1 100 ? -10.810 -4.965 4.119 1.00 88.38 100 GLY A O 1
ATOM 750 N N . GLN A 1 101 ? -11.260 -2.906 3.311 1.00 91.81 101 GLN A N 1
ATOM 751 C CA . GLN A 1 101 ? -9.932 -2.614 2.797 1.00 91.81 101 GLN A CA 1
ATOM 752 C C . GLN A 1 101 ? -9.437 -1.238 3.253 1.00 91.81 101 GLN A C 1
ATOM 754 O O . GLN A 1 101 ? -10.209 -0.313 3.522 1.00 91.81 101 GLN A O 1
ATOM 759 N N . VAL A 1 102 ? -8.117 -1.111 3.287 1.00 94.31 102 VAL A N 1
ATOM 760 C CA . VAL A 1 102 ? -7.375 0.143 3.316 1.00 94.31 102 VAL A CA 1
ATOM 761 C C . VAL A 1 102 ? -6.795 0.368 1.925 1.00 94.31 102 VAL A C 1
ATOM 763 O O . VAL A 1 102 ? -6.189 -0.530 1.348 1.00 94.31 102 VAL A O 1
ATOM 766 N N . PHE A 1 103 ? -6.956 1.570 1.392 1.00 95.06 103 PHE A N 1
ATOM 767 C CA . PHE A 1 103 ? -6.335 1.984 0.140 1.00 95.06 103 PHE A CA 1
ATOM 768 C C . PHE A 1 103 ? -5.191 2.942 0.450 1.00 95.06 103 PHE A C 1
ATOM 770 O O . PHE A 1 103 ? -5.404 3.961 1.109 1.00 95.06 103 PHE A O 1
ATOM 777 N N . ILE A 1 104 ? -3.988 2.637 -0.028 1.00 96.75 104 ILE A N 1
ATOM 778 C CA . ILE A 1 104 ? -2.831 3.528 0.098 1.00 96.75 104 ILE A CA 1
ATOM 779 C C . ILE A 1 104 ? -2.534 4.131 -1.267 1.00 96.75 104 ILE A C 1
ATOM 781 O O . ILE A 1 104 ? -2.260 3.399 -2.214 1.00 96.75 104 ILE A O 1
ATOM 785 N N . TYR A 1 105 ? -2.531 5.456 -1.360 1.00 96.94 105 TYR A N 1
ATOM 786 C CA . TYR A 1 105 ? -2.207 6.172 -2.588 1.00 96.94 105 TYR A CA 1
ATOM 787 C C . TYR A 1 105 ? -0.839 6.820 -2.436 1.00 96.94 105 TYR A C 1
ATOM 789 O O . TYR A 1 105 ? -0.676 7.795 -1.699 1.00 96.94 105 TYR A O 1
ATOM 797 N N . PHE A 1 106 ? 0.156 6.277 -3.129 1.00 97.50 106 PHE A N 1
ATOM 798 C CA . PHE A 1 106 ? 1.492 6.859 -3.161 1.00 97.50 106 PHE A CA 1
ATOM 799 C C . PHE A 1 106 ? 1.514 8.109 -4.045 1.00 97.50 106 PHE A C 1
ATOM 801 O O . PHE A 1 106 ? 0.780 8.221 -5.028 1.00 97.50 106 PHE A O 1
ATOM 808 N N . LYS A 1 107 ? 2.392 9.057 -3.724 1.00 96.38 107 LYS A N 1
ATOM 809 C CA . LYS A 1 107 ? 2.729 10.149 -4.638 1.00 96.38 107 LYS A CA 1
ATOM 810 C C . LYS A 1 107 ? 3.475 9.563 -5.831 1.00 96.38 107 LYS A C 1
ATOM 812 O O . LYS A 1 107 ? 4.413 8.791 -5.654 1.00 96.38 107 LYS A O 1
ATOM 817 N N . LEU A 1 108 ? 3.055 9.936 -7.039 1.00 93.62 108 LEU A N 1
ATOM 818 C CA . LEU A 1 108 ? 3.692 9.498 -8.278 1.00 93.62 108 LEU A CA 1
ATOM 819 C C . LEU A 1 108 ? 4.531 10.638 -8.891 1.00 93.62 108 LEU A C 1
ATOM 821 O O . LEU A 1 108 ? 4.052 11.774 -8.933 1.00 93.62 108 LEU A O 1
ATOM 825 N N . PRO A 1 109 ? 5.738 10.354 -9.417 1.00 93.12 109 PRO A N 1
ATOM 826 C CA . PRO A 1 109 ? 6.440 9.069 -9.343 1.00 93.12 109 PRO A CA 1
ATOM 827 C C . PRO A 1 109 ? 6.900 8.758 -7.909 1.00 93.12 109 PRO A C 1
ATOM 829 O O . PRO A 1 109 ? 7.371 9.651 -7.203 1.00 93.12 109 PRO A O 1
ATOM 832 N N . ALA A 1 110 ? 6.765 7.499 -7.489 1.00 92.81 110 ALA A N 1
ATOM 833 C CA . ALA A 1 110 ? 7.237 7.064 -6.180 1.00 92.81 110 ALA A CA 1
ATOM 834 C C . ALA A 1 110 ? 8.762 6.839 -6.199 1.00 92.81 110 ALA A C 1
ATOM 836 O O . ALA A 1 110 ? 9.316 6.511 -7.253 1.00 92.81 110 ALA A O 1
ATOM 837 N N . PRO A 1 111 ? 9.458 7.010 -5.058 1.00 93.62 111 PRO A N 1
ATOM 838 C CA . PRO A 1 111 ? 10.868 6.651 -4.954 1.00 93.62 111 PRO A CA 1
ATOM 839 C C . PRO A 1 111 ? 11.054 5.126 -4.945 1.00 93.62 111 PRO A C 1
ATOM 841 O O . PRO A 1 111 ? 10.083 4.371 -4.996 1.00 93.62 111 PRO A O 1
ATOM 844 N N . ASP A 1 112 ? 12.304 4.670 -4.867 1.00 94.12 112 ASP A N 1
ATOM 845 C CA . ASP A 1 112 ? 12.617 3.243 -4.772 1.00 94.12 112 ASP A CA 1
ATOM 846 C C . ASP A 1 112 ? 11.993 2.602 -3.525 1.00 94.12 112 ASP A C 1
ATOM 848 O O . ASP A 1 112 ? 11.947 3.200 -2.445 1.00 94.12 112 ASP A O 1
ATOM 852 N N . ALA A 1 113 ? 11.543 1.356 -3.677 1.00 94.75 113 ALA A N 1
ATOM 853 C CA . ALA A 1 113 ? 10.896 0.614 -2.608 1.00 94.75 113 ALA A CA 1
ATOM 854 C C . ALA A 1 113 ? 11.788 0.442 -1.369 1.00 94.75 113 ALA A C 1
ATOM 856 O O . ALA A 1 113 ? 12.925 -0.031 -1.447 1.00 94.75 113 ALA A O 1
ATOM 857 N N . SER A 1 114 ? 11.232 0.747 -0.194 1.00 96.19 114 SER A N 1
ATOM 858 C CA . SER A 1 114 ? 11.939 0.681 1.087 1.00 96.19 114 SER A CA 1
ATOM 859 C C . SER A 1 114 ? 11.197 -0.182 2.101 1.00 96.19 114 SER A C 1
ATOM 861 O O . SER A 1 114 ? 10.027 0.052 2.411 1.00 96.19 114 SER A O 1
ATOM 863 N N . VAL A 1 115 ? 11.905 -1.164 2.666 1.00 94.88 115 VAL A N 1
ATOM 864 C CA . VAL A 1 115 ? 11.382 -2.049 3.721 1.00 94.88 115 VAL A CA 1
ATOM 865 C C . VAL A 1 115 ? 11.019 -1.246 4.972 1.00 94.88 115 VAL A C 1
ATOM 867 O O . VAL A 1 115 ? 9.949 -1.446 5.540 1.00 94.88 115 VAL A O 1
ATOM 870 N N . ASN A 1 116 ? 11.876 -0.299 5.368 1.00 96.25 116 ASN A N 1
ATOM 871 C CA . ASN A 1 116 ? 11.650 0.531 6.552 1.00 96.25 116 ASN A CA 1
ATOM 872 C C . ASN A 1 116 ? 10.431 1.440 6.373 1.00 96.25 116 ASN A C 1
ATOM 874 O O . ASN A 1 116 ? 9.580 1.487 7.251 1.00 96.25 116 ASN A O 1
ATOM 878 N N . GLN A 1 117 ? 10.294 2.098 5.218 1.00 97.31 117 GLN A N 1
ATOM 879 C CA . GLN A 1 117 ? 9.133 2.958 4.963 1.00 97.31 117 GLN A CA 1
ATOM 880 C C . GLN A 1 117 ? 7.846 2.137 4.821 1.00 97.31 117 GLN A C 1
ATOM 882 O O . GLN A 1 117 ? 6.800 2.550 5.308 1.00 97.31 117 GLN A O 1
ATOM 887 N N . SER A 1 118 ? 7.918 0.934 4.240 1.00 97.62 118 SER A N 1
ATOM 888 C CA . SER A 1 118 ? 6.776 0.007 4.206 1.00 97.62 118 SER A CA 1
ATOM 889 C C . SER A 1 118 ? 6.324 -0.381 5.616 1.00 97.62 118 SER A C 1
ATOM 891 O O . SER A 1 118 ? 5.126 -0.446 5.886 1.00 97.62 118 SER A O 1
ATOM 893 N N . ARG A 1 119 ? 7.277 -0.583 6.537 1.00 97.44 119 ARG A N 1
ATOM 894 C CA . ARG A 1 119 ? 6.989 -0.829 7.953 1.00 97.44 119 ARG A CA 1
ATOM 895 C C . ARG A 1 119 ? 6.348 0.382 8.617 1.00 97.44 119 ARG A C 1
ATOM 897 O O . ARG A 1 119 ? 5.344 0.210 9.289 1.00 97.44 119 ARG A O 1
ATOM 904 N N . GLU A 1 120 ? 6.874 1.586 8.408 1.00 97.25 120 GLU A N 1
ATOM 905 C CA . GLU A 1 120 ? 6.316 2.819 8.984 1.00 97.25 120 GLU A CA 1
ATOM 906 C C . GLU A 1 120 ? 4.879 3.085 8.509 1.00 97.25 120 GLU A C 1
ATOM 908 O O . GLU A 1 120 ? 4.029 3.491 9.303 1.00 97.25 120 GLU A O 1
ATOM 913 N N . ILE A 1 121 ? 4.580 2.809 7.234 1.00 97.88 121 ILE A N 1
ATOM 914 C CA . ILE A 1 121 ? 3.214 2.874 6.695 1.00 97.88 121 ILE A CA 1
ATOM 915 C C . ILE A 1 121 ? 2.332 1.806 7.361 1.00 97.88 121 ILE A C 1
ATOM 917 O O . ILE A 1 121 ? 1.222 2.112 7.797 1.00 97.88 121 ILE A O 1
ATOM 921 N N . GLY A 1 122 ? 2.824 0.569 7.486 1.00 97.31 122 GLY A N 1
ATOM 922 C CA . GLY A 1 122 ? 2.113 -0.513 8.171 1.00 97.31 122 GLY A CA 1
ATOM 923 C C . GLY A 1 122 ? 1.816 -0.190 9.638 1.00 97.31 122 GLY A C 1
ATOM 924 O O . GLY A 1 122 ? 0.673 -0.312 10.074 1.00 97.31 122 GLY A O 1
ATOM 925 N N . ASP A 1 123 ? 2.812 0.313 10.368 1.00 96.62 123 ASP A N 1
ATOM 926 C CA . ASP A 1 123 ? 2.705 0.764 11.756 1.00 96.62 123 ASP A CA 1
ATOM 927 C C . ASP A 1 123 ? 1.676 1.891 11.888 1.00 96.62 123 ASP A C 1
ATOM 929 O O . ASP A 1 123 ? 0.849 1.881 12.802 1.00 96.62 123 ASP A O 1
ATOM 933 N N . PHE A 1 124 ? 1.670 2.857 10.967 1.00 96.19 124 PHE A N 1
ATOM 934 C CA . PHE A 1 124 ? 0.645 3.896 10.947 1.00 96.19 124 PHE A CA 1
ATOM 935 C C . PHE A 1 124 ? -0.765 3.294 10.844 1.00 96.19 124 PHE A C 1
ATOM 937 O O . PHE A 1 124 ? -1.642 3.664 11.639 1.00 96.19 124 PHE A O 1
ATOM 944 N N . ILE A 1 125 ? -0.960 2.365 9.902 1.00 95.94 125 ILE A N 1
ATOM 945 C CA . ILE A 1 125 ? -2.249 1.738 9.592 1.00 95.94 125 ILE A CA 1
ATOM 946 C C . ILE A 1 125 ? -2.786 0.949 10.785 1.00 95.94 125 ILE A C 1
ATOM 948 O O . ILE A 1 125 ? -3.894 1.237 11.231 1.00 95.94 125 ILE A O 1
ATOM 952 N N . ILE A 1 126 ? -2.010 0.016 11.346 1.00 94.94 126 ILE A N 1
ATOM 953 C CA . ILE A 1 126 ? -2.483 -0.855 12.441 1.00 94.94 126 ILE A CA 1
ATOM 954 C C . ILE A 1 126 ? -2.800 -0.089 13.726 1.00 94.94 126 ILE A C 1
ATOM 956 O O . ILE A 1 126 ? -3.600 -0.542 14.538 1.00 94.94 126 ILE A O 1
ATOM 960 N N . ASN A 1 127 ? -2.186 1.082 13.910 1.00 93.81 127 ASN A N 1
ATOM 961 C CA . ASN A 1 127 ? -2.408 1.937 15.071 1.00 93.81 127 ASN A CA 1
ATOM 962 C C . ASN A 1 127 ? -3.569 2.934 14.870 1.00 93.81 127 ASN A C 1
ATOM 964 O O . ASN A 1 127 ? -3.779 3.801 15.721 1.00 93.81 127 ASN A O 1
ATOM 968 N N . ARG A 1 128 ? -4.316 2.869 13.754 1.00 92.25 128 ARG A N 1
ATOM 969 C CA . ARG A 1 128 ? -5.544 3.665 13.562 1.00 92.25 128 ARG A CA 1
ATOM 970 C C . ARG A 1 128 ? -6.729 3.028 14.276 1.00 92.25 128 ARG A C 1
ATOM 972 O O . ARG A 1 128 ? -6.886 1.815 14.270 1.00 92.25 128 ARG A O 1
ATOM 979 N N . LYS A 1 129 ? -7.633 3.857 14.807 1.00 91.31 129 LYS A N 1
ATOM 980 C CA . LYS A 1 129 ? -8.907 3.383 15.387 1.00 91.31 129 LYS A CA 1
ATOM 981 C C . LYS A 1 129 ? -9.843 2.778 14.329 1.00 91.31 129 LYS A C 1
ATOM 983 O O . LYS A 1 129 ? -10.758 2.035 14.664 1.00 91.31 129 LYS A O 1
ATOM 988 N N . GLU A 1 130 ? -9.637 3.144 13.068 1.00 92.25 130 GLU A N 1
ATOM 989 C CA . GLU A 1 130 ? -10.344 2.651 11.891 1.00 92.25 130 GLU A CA 1
ATOM 990 C C . GLU A 1 130 ? -9.866 1.257 11.476 1.00 92.25 130 GLU A C 1
ATOM 992 O O . GLU A 1 130 ? -10.599 0.543 10.795 1.00 92.25 130 GLU A O 1
ATOM 997 N N . TRP A 1 131 ? -8.658 0.852 11.881 1.00 91.81 131 TRP A N 1
ATOM 998 C CA . TRP A 1 131 ? -8.170 -0.497 11.638 1.00 91.81 131 TRP A CA 1
ATOM 999 C C . TRP A 1 131 ? -8.937 -1.497 12.508 1.00 91.81 131 TRP A C 1
ATOM 1001 O O . TRP A 1 131 ? -8.934 -1.420 13.736 1.00 91.81 131 TRP A O 1
ATOM 1011 N N . ASN A 1 132 ? -9.599 -2.452 11.860 1.00 88.31 132 ASN A N 1
ATOM 1012 C CA . ASN A 1 132 ? -10.371 -3.518 12.503 1.00 88.31 132 ASN A CA 1
ATOM 1013 C C . ASN A 1 132 ? -9.943 -4.920 12.026 1.00 88.31 132 ASN A C 1
ATOM 1015 O O . ASN A 1 132 ? -10.682 -5.887 12.211 1.00 88.31 132 ASN A O 1
ATOM 1019 N N . GLY A 1 133 ? -8.777 -5.000 11.382 1.00 89.31 133 GLY A N 1
ATOM 1020 C CA . GLY A 1 133 ? -8.246 -6.198 10.750 1.00 89.31 133 GLY A CA 1
ATOM 1021 C C . GLY A 1 133 ? -7.443 -7.107 11.677 1.00 89.31 133 GLY A C 1
ATOM 1022 O O . GLY A 1 133 ? -6.948 -6.672 12.718 1.00 89.31 133 GLY A O 1
ATOM 1023 N N . ASP A 1 134 ? -7.280 -8.366 11.271 1.00 89.81 134 ASP A N 1
ATOM 1024 C CA . ASP A 1 134 ? -6.538 -9.406 12.000 1.00 89.81 134 ASP A CA 1
ATOM 1025 C C . ASP A 1 134 ? -5.116 -9.656 11.468 1.00 89.81 134 ASP A C 1
ATOM 1027 O O . ASP A 1 134 ? -4.371 -10.478 12.010 1.00 89.81 134 ASP A O 1
ATOM 1031 N N . ARG A 1 135 ? -4.722 -8.944 10.409 1.00 90.62 135 ARG A N 1
ATOM 1032 C CA . ARG A 1 135 ? -3.400 -9.092 9.801 1.00 90.62 135 ARG A CA 1
ATOM 1033 C C . ARG A 1 135 ? -2.298 -8.556 10.708 1.00 90.62 135 ARG A C 1
ATOM 1035 O O . ARG A 1 135 ? -2.438 -7.512 11.344 1.00 90.62 135 ARG A O 1
ATOM 1042 N N . SER A 1 136 ? -1.174 -9.270 10.731 1.00 92.19 136 SER A N 1
ATOM 1043 C CA . SER A 1 136 ? 0.025 -8.839 11.445 1.00 92.19 136 SER A CA 1
ATOM 1044 C C . SER A 1 136 ? 0.689 -7.653 10.744 1.00 92.19 136 SER A C 1
ATOM 1046 O O . SER A 1 136 ? 0.545 -7.473 9.532 1.00 92.19 136 SER A O 1
ATOM 1048 N N . LEU A 1 137 ? 1.482 -6.884 11.500 1.00 94.62 137 LEU A N 1
ATOM 1049 C CA . LEU A 1 137 ? 2.335 -5.834 10.938 1.00 94.62 137 LEU A CA 1
ATOM 1050 C C . LEU A 1 137 ? 3.209 -6.373 9.800 1.00 94.62 137 LEU A C 1
ATOM 1052 O O . LEU A 1 137 ? 3.265 -5.756 8.744 1.00 94.62 137 LEU A O 1
ATOM 1056 N N . ASP A 1 138 ? 3.837 -7.536 9.995 1.00 92.50 138 ASP A N 1
ATOM 1057 C CA . ASP A 1 138 ? 4.723 -8.144 8.996 1.00 92.50 138 ASP A CA 1
ATOM 1058 C C . ASP A 1 138 ? 3.984 -8.455 7.686 1.00 92.50 138 ASP A C 1
ATOM 1060 O O . ASP A 1 138 ? 4.511 -8.205 6.604 1.00 92.50 138 ASP A O 1
ATOM 1064 N N . SER A 1 139 ? 2.738 -8.940 7.771 1.00 91.56 139 SER A N 1
ATOM 1065 C CA . SER A 1 139 ? 1.901 -9.208 6.596 1.00 91.56 139 SER A CA 1
ATOM 1066 C C . SER A 1 139 ? 1.560 -7.918 5.844 1.00 91.56 139 SER A C 1
ATOM 1068 O O . SER A 1 139 ? 1.678 -7.863 4.621 1.00 91.56 139 SER A O 1
ATOM 1070 N N . ILE A 1 140 ? 1.177 -6.866 6.571 1.00 93.88 140 ILE A N 1
ATOM 1071 C CA . ILE A 1 140 ? 0.846 -5.556 5.991 1.00 93.88 140 ILE A CA 1
ATOM 1072 C C . ILE A 1 140 ? 2.087 -4.925 5.354 1.00 93.88 140 ILE A C 1
ATOM 1074 O O . ILE A 1 140 ? 2.040 -4.477 4.211 1.00 93.88 140 ILE A O 1
ATOM 1078 N N . GLN A 1 141 ? 3.212 -4.933 6.068 1.00 95.44 141 GLN A N 1
ATOM 1079 C CA . GLN A 1 141 ? 4.495 -4.438 5.583 1.00 95.44 141 GLN A CA 1
ATOM 1080 C C . GLN A 1 141 ? 4.921 -5.160 4.300 1.00 95.44 141 GLN A C 1
ATOM 1082 O O . GLN A 1 141 ? 5.348 -4.503 3.349 1.00 95.44 141 GLN A O 1
ATOM 1087 N N . ALA A 1 142 ? 4.823 -6.492 4.267 1.00 92.06 142 ALA A N 1
ATOM 1088 C CA . ALA A 1 142 ? 5.193 -7.287 3.101 1.00 92.06 142 ALA A CA 1
ATOM 1089 C C . ALA A 1 142 ? 4.343 -6.916 1.881 1.00 92.06 142 ALA A C 1
ATOM 1091 O O . ALA A 1 142 ? 4.886 -6.699 0.800 1.00 92.06 142 ALA A O 1
ATOM 1092 N N . GLU A 1 143 ? 3.031 -6.777 2.057 1.00 92.75 143 GLU A N 1
ATOM 1093 C CA . GLU A 1 143 ? 2.116 -6.407 0.977 1.00 92.75 143 GLU A CA 1
ATOM 1094 C C . GLU A 1 143 ? 2.404 -5.023 0.402 1.00 92.75 143 GLU A C 1
ATOM 1096 O O . GLU A 1 143 ? 2.496 -4.880 -0.820 1.00 92.75 143 GLU A O 1
ATOM 1101 N N . ILE A 1 144 ? 2.622 -4.026 1.265 1.00 95.31 144 ILE A N 1
ATOM 1102 C CA . ILE A 1 144 ? 3.021 -2.676 0.849 1.00 95.31 144 ILE A CA 1
ATOM 1103 C C . ILE A 1 144 ? 4.323 -2.741 0.048 1.00 95.31 144 ILE A C 1
ATOM 1105 O O . ILE A 1 144 ? 4.405 -2.198 -1.055 1.00 95.31 144 ILE A O 1
ATOM 1109 N N . TYR A 1 145 ? 5.328 -3.439 0.581 1.00 95.50 145 TYR A N 1
ATOM 1110 C CA . TYR A 1 145 ? 6.642 -3.532 -0.043 1.00 95.50 145 TYR A CA 1
ATOM 1111 C C . TYR A 1 145 ? 6.586 -4.221 -1.410 1.00 95.50 145 TYR A C 1
ATOM 1113 O O . TYR A 1 145 ? 7.203 -3.746 -2.358 1.00 95.50 145 TYR A O 1
ATOM 1121 N N . ILE A 1 146 ? 5.820 -5.305 -1.543 1.00 92.69 146 ILE A N 1
ATOM 1122 C CA . ILE A 1 146 ? 5.695 -6.059 -2.796 1.00 92.69 146 ILE A CA 1
ATOM 1123 C C . ILE A 1 146 ? 5.041 -5.209 -3.892 1.00 92.69 146 ILE A C 1
ATOM 1125 O O . ILE A 1 146 ? 5.564 -5.162 -5.007 1.00 92.69 146 ILE A O 1
ATOM 1129 N N . HIS A 1 147 ? 3.957 -4.491 -3.581 1.00 92.69 147 HIS A N 1
ATOM 1130 C CA . HIS A 1 147 ? 3.327 -3.575 -4.539 1.00 92.69 147 HIS A CA 1
ATOM 1131 C C . HIS A 1 147 ? 4.284 -2.459 -4.963 1.00 92.69 147 HIS A C 1
ATOM 1133 O O . HIS A 1 147 ? 4.345 -2.093 -6.137 1.00 92.69 147 HIS A O 1
ATOM 1139 N N . TRP A 1 148 ? 5.065 -1.941 -4.019 1.00 95.56 148 TRP A N 1
ATOM 1140 C CA . TRP A 1 148 ? 6.022 -0.880 -4.289 1.00 95.56 148 TRP A CA 1
ATOM 1141 C C . TRP A 1 148 ? 7.199 -1.353 -5.145 1.00 95.56 148 TRP A C 1
ATOM 1143 O O . TRP A 1 148 ? 7.527 -0.710 -6.138 1.00 95.56 148 TRP A O 1
ATOM 1153 N N . VAL A 1 149 ? 7.775 -2.520 -4.845 1.00 93.88 149 VAL A N 1
ATOM 1154 C CA . VAL A 1 149 ? 8.803 -3.151 -5.690 1.00 93.88 149 VAL A CA 1
ATOM 1155 C C . VAL A 1 149 ? 8.272 -3.382 -7.102 1.00 93.88 149 VAL A C 1
ATOM 1157 O O . VAL A 1 149 ? 8.995 -3.153 -8.073 1.00 93.88 149 VAL A O 1
ATOM 1160 N N . ALA A 1 150 ? 7.014 -3.809 -7.231 1.00 90.81 150 ALA A N 1
ATOM 1161 C CA . ALA A 1 150 ? 6.391 -4.001 -8.529 1.00 90.81 150 ALA A CA 1
ATOM 1162 C C . ALA A 1 150 ? 6.323 -2.688 -9.332 1.00 90.81 150 ALA A C 1
ATOM 1164 O O . ALA A 1 150 ? 6.685 -2.689 -10.510 1.00 90.81 150 ALA A O 1
ATOM 1165 N N . ASP A 1 151 ? 5.964 -1.566 -8.697 1.00 93.38 151 ASP A N 1
ATOM 1166 C CA . ASP A 1 151 ? 6.009 -0.244 -9.337 1.00 93.38 151 ASP A CA 1
ATOM 1167 C C . ASP A 1 151 ? 7.438 0.167 -9.725 1.00 93.38 151 ASP A C 1
ATOM 1169 O O . ASP A 1 151 ? 7.681 0.526 -10.879 1.00 93.38 151 ASP A O 1
ATOM 1173 N N . SER A 1 152 ? 8.411 0.018 -8.817 1.00 92.00 152 SER A N 1
ATOM 1174 C CA . SER A 1 152 ? 9.825 0.330 -9.085 1.00 92.00 152 SER A CA 1
ATOM 1175 C C . SER A 1 152 ? 10.410 -0.503 -10.234 1.00 92.00 152 SER A C 1
ATOM 1177 O O . SER A 1 152 ? 11.300 -0.042 -10.947 1.00 92.00 152 SER A O 1
ATOM 1179 N N . ALA A 1 153 ? 9.909 -1.723 -10.456 1.00 89.25 153 ALA A N 1
ATOM 1180 C CA . ALA A 1 153 ? 10.342 -2.600 -11.543 1.00 89.25 153 ALA A CA 1
ATOM 1181 C C . ALA A 1 153 ? 9.709 -2.257 -12.903 1.00 89.25 153 ALA A C 1
ATOM 1183 O O . ALA A 1 153 ? 10.213 -2.700 -13.942 1.00 89.25 153 ALA A O 1
ATOM 1184 N N . ARG A 1 154 ? 8.632 -1.460 -12.940 1.00 89.19 154 ARG A N 1
ATOM 1185 C CA . ARG A 1 154 ? 7.903 -1.124 -14.172 1.00 89.19 154 ARG A CA 1
ATOM 1186 C C . ARG A 1 154 ? 8.808 -0.609 -15.300 1.00 89.19 154 ARG A C 1
ATOM 1188 O O . ARG A 1 154 ? 8.650 -1.104 -16.421 1.00 89.19 154 ARG A O 1
ATOM 1195 N N . PRO A 1 155 ? 9.772 0.310 -15.081 1.00 87.88 155 PRO A N 1
ATOM 1196 C CA . PRO A 1 155 ? 10.635 0.805 -16.156 1.00 87.88 155 PRO A CA 1
ATOM 1197 C C . PRO A 1 155 ? 11.449 -0.299 -16.842 1.00 87.88 155 PRO A C 1
ATOM 1199 O O . PRO A 1 155 ? 11.688 -0.227 -18.045 1.00 87.88 155 PRO A O 1
ATOM 1202 N N . LEU A 1 156 ? 11.820 -1.356 -16.110 1.00 86.00 156 LEU A N 1
ATOM 1203 C CA . LEU A 1 156 ? 12.568 -2.497 -16.649 1.00 86.00 156 LEU A CA 1
ATOM 1204 C C . LEU A 1 156 ? 11.709 -3.344 -17.596 1.00 86.00 156 LEU A C 1
ATOM 1206 O O . LEU A 1 156 ? 12.212 -3.919 -18.561 1.00 86.00 156 LEU A O 1
ATOM 1210 N N . LEU A 1 157 ? 10.403 -3.397 -17.335 1.00 85.31 157 LEU A N 1
ATOM 1211 C CA . LEU A 1 157 ? 9.443 -4.228 -18.060 1.00 85.31 157 LEU A CA 1
ATOM 1212 C C . LEU A 1 157 ? 8.755 -3.478 -19.206 1.00 85.31 157 LEU A C 1
ATOM 1214 O O . LEU A 1 157 ? 8.257 -4.107 -20.131 1.00 85.31 157 LEU A O 1
ATOM 1218 N N . SER A 1 158 ? 8.798 -2.145 -19.192 1.00 81.56 158 SER A N 1
ATOM 1219 C CA . SER A 1 158 ? 8.140 -1.283 -20.189 1.00 81.56 158 SER A CA 1
ATOM 1220 C C . SER A 1 158 ? 8.940 -1.114 -21.489 1.00 81.56 158 SER A C 1
ATOM 1222 O O . SER A 1 158 ? 8.472 -0.492 -22.435 1.00 81.56 158 SER A O 1
ATOM 1224 N N . THR A 1 159 ? 10.168 -1.634 -21.555 1.00 85.94 159 THR A N 1
ATOM 1225 C CA . THR A 1 159 ? 11.038 -1.507 -22.742 1.00 85.94 159 THR A CA 1
ATOM 1226 C C . THR A 1 159 ? 10.714 -2.519 -23.841 1.00 85.94 159 THR A C 1
ATOM 1228 O O . THR A 1 159 ? 11.053 -2.306 -25.004 1.00 85.94 159 THR A O 1
ATOM 1231 N N . ASN A 1 160 ? 10.062 -3.627 -23.486 1.00 90.94 160 ASN A N 1
ATOM 1232 C CA . ASN A 1 160 ? 9.683 -4.695 -24.398 1.00 90.94 160 ASN A CA 1
ATOM 1233 C C . ASN A 1 160 ? 8.154 -4.874 -24.354 1.00 90.94 160 ASN A C 1
ATOM 1235 O O . ASN A 1 160 ? 7.631 -5.155 -23.277 1.00 90.94 160 ASN A O 1
ATOM 1239 N N . PRO A 1 161 ? 7.438 -4.796 -25.493 1.00 91.12 161 PRO A N 1
ATOM 1240 C CA . PRO A 1 161 ? 5.975 -4.889 -25.511 1.00 91.12 161 PRO A CA 1
ATOM 1241 C C . PRO A 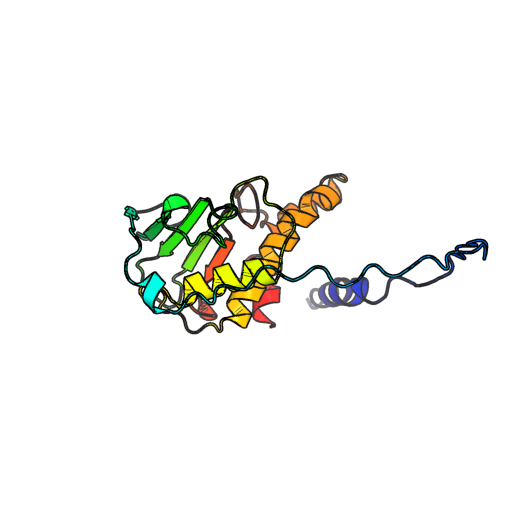1 161 ? 5.409 -6.180 -24.905 1.00 91.12 161 PRO A C 1
ATOM 1243 O O . PRO A 1 161 ? 4.338 -6.167 -24.304 1.00 91.12 161 PRO A O 1
ATOM 1246 N N . VAL A 1 162 ? 6.125 -7.303 -25.037 1.00 89.38 162 VAL A N 1
ATOM 1247 C CA . VAL A 1 162 ? 5.723 -8.578 -24.426 1.00 89.38 162 VAL A CA 1
ATOM 1248 C C . VAL A 1 162 ? 5.843 -8.486 -22.907 1.00 89.38 162 VAL A C 1
ATOM 1250 O O . VAL A 1 162 ? 4.912 -8.859 -22.202 1.00 89.38 162 VAL A O 1
ATOM 1253 N N . ASN A 1 163 ? 6.949 -7.946 -22.393 1.00 87.38 163 ASN A N 1
ATOM 1254 C CA . ASN A 1 163 ? 7.146 -7.779 -20.950 1.00 87.38 163 ASN A CA 1
ATOM 1255 C C . ASN A 1 163 ? 6.141 -6.792 -20.349 1.00 87.38 163 ASN A C 1
ATOM 1257 O O . ASN A 1 163 ? 5.614 -7.048 -19.269 1.00 87.38 163 ASN A O 1
ATOM 1261 N N . GLU A 1 164 ? 5.826 -5.712 -21.062 1.00 87.56 164 GLU A N 1
ATOM 1262 C CA . GLU A 1 164 ? 4.812 -4.744 -20.650 1.00 87.56 164 GLU A CA 1
ATOM 1263 C C . GLU A 1 164 ? 3.425 -5.396 -20.581 1.00 87.56 164 GLU A C 1
ATOM 1265 O O . GLU A 1 164 ? 2.694 -5.219 -19.605 1.00 87.56 164 GLU A O 1
ATOM 1270 N N . GLN A 1 165 ? 3.072 -6.223 -21.570 1.00 86.69 165 GLN A N 1
ATOM 1271 C CA . GLN A 1 165 ? 1.812 -6.962 -21.559 1.00 86.69 165 GLN A CA 1
ATOM 1272 C C . GLN A 1 165 ? 1.742 -7.967 -20.401 1.00 86.69 165 GLN A C 1
ATOM 1274 O O . GLN A 1 165 ? 0.709 -8.053 -19.737 1.00 86.69 165 GLN A O 1
ATOM 1279 N N . LEU A 1 166 ? 2.828 -8.697 -20.125 1.00 86.25 166 LEU A N 1
ATOM 1280 C CA . LEU A 1 166 ? 2.905 -9.616 -18.985 1.00 86.25 166 LEU A CA 1
ATOM 1281 C C . LEU A 1 166 ? 2.791 -8.854 -17.656 1.00 86.25 166 LEU A C 1
ATOM 1283 O O . LEU A 1 166 ? 2.046 -9.281 -16.777 1.00 86.25 166 LEU A O 1
ATOM 1287 N N . TYR A 1 167 ? 3.457 -7.706 -17.522 1.00 86.62 167 TYR A N 1
ATOM 1288 C CA . TYR A 1 167 ? 3.340 -6.845 -16.346 1.00 86.62 167 TYR A CA 1
ATOM 1289 C C . TYR A 1 167 ? 1.891 -6.395 -16.128 1.00 86.62 167 TYR A C 1
ATOM 1291 O O . TYR A 1 167 ? 1.321 -6.623 -15.061 1.00 86.62 167 TYR A O 1
ATOM 1299 N N . ASN A 1 168 ? 1.252 -5.845 -17.161 1.00 86.00 168 ASN A N 1
ATOM 1300 C CA . ASN A 1 168 ? -0.143 -5.415 -17.087 1.00 86.00 168 ASN A CA 1
ATOM 1301 C C . ASN A 1 168 ? -1.082 -6.581 -16.746 1.00 86.00 168 ASN A C 1
ATOM 1303 O O . ASN A 1 168 ? -2.023 -6.416 -15.975 1.00 86.00 168 ASN A O 1
ATOM 1307 N N . GLN A 1 169 ? -0.823 -7.778 -17.274 1.00 84.62 169 GLN A N 1
ATOM 1308 C CA . GLN A 1 169 ? -1.653 -8.948 -17.012 1.00 84.62 169 GLN A CA 1
ATOM 1309 C C . GLN A 1 169 ? -1.500 -9.491 -15.585 1.00 84.62 169 GLN A C 1
ATOM 1311 O O . GLN A 1 169 ? -2.511 -9.841 -14.976 1.00 84.62 169 GLN A O 1
ATOM 1316 N N . TYR A 1 170 ? -0.271 -9.605 -15.074 1.00 82.62 170 TYR A N 1
ATOM 1317 C CA . TYR A 1 170 ? 0.017 -10.333 -13.832 1.00 82.62 170 TYR A CA 1
ATOM 1318 C C . TYR A 1 170 ? 0.180 -9.446 -12.597 1.00 82.62 170 TYR A C 1
ATOM 1320 O O . TYR A 1 170 ? -0.113 -9.919 -11.499 1.00 82.62 170 TYR A O 1
ATOM 1328 N N . VAL A 1 171 ? 0.631 -8.200 -12.767 1.00 85.00 171 VAL A N 1
ATOM 1329 C CA . VAL A 1 171 ? 0.874 -7.251 -11.669 1.00 85.00 171 VAL A CA 1
ATOM 1330 C C . VAL A 1 171 ? -0.324 -6.330 -11.467 1.00 85.00 171 VAL A C 1
ATOM 1332 O O . VAL A 1 171 ? -0.872 -6.279 -10.375 1.00 85.00 171 VAL A O 1
ATOM 1335 N N . ILE A 1 172 ? -0.747 -5.620 -12.517 1.00 81.50 172 ILE A N 1
ATOM 1336 C CA . ILE A 1 172 ? -1.901 -4.708 -12.436 1.00 81.50 172 ILE A CA 1
ATOM 1337 C C . ILE A 1 172 ? -3.211 -5.504 -12.486 1.00 81.50 172 ILE A C 1
ATOM 1339 O O . ILE A 1 172 ? -4.105 -5.306 -11.671 1.00 81.50 172 ILE A O 1
ATOM 1343 N N . GLY A 1 173 ? -3.293 -6.455 -13.417 1.00 80.12 173 GLY A N 1
ATOM 1344 C CA . GLY A 1 173 ? -4.502 -7.199 -13.739 1.00 80.12 173 GLY A CA 1
ATOM 1345 C C . GLY A 1 173 ? -5.114 -6.690 -15.041 1.00 80.12 173 GLY A C 1
ATOM 1346 O O . GLY A 1 173 ? -5.360 -5.505 -15.221 1.00 80.12 173 GLY A O 1
ATOM 1347 N N . SER A 1 174 ? -5.409 -7.602 -15.968 1.00 72.75 174 SER A N 1
ATOM 1348 C CA . SER A 1 174 ? -5.882 -7.245 -17.322 1.00 72.75 174 SER A CA 1
ATOM 1349 C C . SER A 1 174 ? -7.178 -6.415 -17.388 1.00 72.75 174 SER A C 1
ATOM 1351 O O . SER A 1 174 ? -7.443 -5.769 -18.400 1.00 72.75 174 SER A O 1
ATOM 1353 N N . SER A 1 175 ? -7.997 -6.439 -16.334 1.00 74.12 175 SER A N 1
ATOM 1354 C CA . SER A 1 175 ? -9.237 -5.659 -16.208 1.00 74.12 175 SER A CA 1
ATOM 1355 C C . SER A 1 175 ? -9.089 -4.406 -15.345 1.00 74.12 175 SER A C 1
ATOM 1357 O O . SER A 1 175 ? -10.048 -3.645 -15.204 1.00 74.12 175 SER A O 1
ATOM 1359 N N . ASP A 1 176 ? -7.924 -4.216 -14.739 1.00 77.81 176 ASP A N 1
ATOM 1360 C CA . ASP A 1 176 ? -7.632 -3.126 -13.831 1.00 77.81 176 ASP A CA 1
ATOM 1361 C C . ASP A 1 176 ? -7.109 -1.916 -14.619 1.00 77.81 176 ASP A C 1
ATOM 1363 O O . ASP A 1 176 ? -6.301 -2.038 -15.539 1.00 77.81 176 ASP A O 1
ATOM 1367 N N . LYS A 1 177 ? -7.649 -0.738 -14.302 1.00 80.06 177 LYS A N 1
ATOM 1368 C CA . LYS A 1 177 ? -7.348 0.527 -14.985 1.00 80.06 177 LYS A CA 1
ATOM 1369 C C . LYS A 1 177 ? -6.457 1.443 -14.151 1.00 80.06 177 LYS A C 1
ATOM 1371 O O . LYS A 1 177 ? -6.234 2.585 -14.557 1.00 80.06 177 LYS A O 1
ATOM 1376 N N . ARG A 1 178 ? -5.981 0.981 -12.991 1.00 84.81 178 ARG A N 1
ATOM 1377 C CA . ARG A 1 178 ? -5.062 1.741 -12.146 1.00 84.81 178 ARG A CA 1
ATOM 1378 C C . ARG A 1 178 ? -3.787 2.074 -12.929 1.00 84.81 178 ARG A C 1
ATOM 1380 O O . ARG A 1 178 ? -3.279 1.239 -13.679 1.00 84.81 178 ARG A O 1
ATOM 1387 N N . PRO A 1 179 ? -3.237 3.287 -12.758 1.00 85.94 179 PRO A N 1
ATOM 1388 C CA . PRO A 1 179 ? -2.017 3.689 -13.449 1.00 85.94 179 PRO A CA 1
ATOM 1389 C C . PRO A 1 179 ? -0.763 2.991 -12.903 1.00 85.94 179 PRO A C 1
ATOM 1391 O O . PRO A 1 179 ? 0.277 3.035 -13.560 1.00 85.94 179 PRO A O 1
ATOM 1394 N N . SER A 1 180 ? -0.835 2.402 -11.706 1.00 89.50 180 SER A N 1
ATOM 1395 C CA . SER A 1 180 ? 0.283 1.836 -10.949 1.00 89.50 180 SER A CA 1
ATOM 1396 C C . SER A 1 180 ? -0.248 0.891 -9.854 1.00 89.50 180 SER A C 1
ATOM 1398 O O . SER A 1 180 ? -1.347 1.139 -9.349 1.00 89.50 180 SER A O 1
ATOM 1400 N N . PRO A 1 181 ? 0.497 -0.161 -9.443 1.00 90.62 181 PRO A N 1
ATOM 1401 C CA . PRO A 1 181 ? 0.064 -1.044 -8.356 1.00 90.62 181 PRO A CA 1
ATOM 1402 C C . PRO A 1 181 ? 0.043 -0.344 -6.986 1.00 90.62 181 PRO A C 1
ATOM 1404 O O . PRO A 1 181 ? -0.582 -0.852 -6.062 1.00 90.62 181 PRO A O 1
ATOM 1407 N N . ILE A 1 182 ? 0.689 0.820 -6.854 1.00 94.00 182 ILE A N 1
ATOM 1408 C CA . ILE A 1 182 ? 0.690 1.646 -5.636 1.00 94.00 182 ILE A CA 1
ATOM 1409 C C . ILE A 1 182 ? -0.291 2.829 -5.699 1.00 94.00 182 ILE A C 1
ATOM 1411 O O . ILE A 1 182 ? -0.245 3.732 -4.859 1.00 94.00 182 ILE A O 1
ATOM 1415 N N . TYR A 1 183 ? -1.183 2.849 -6.699 1.00 92.94 183 TYR A N 1
ATOM 1416 C CA . TYR A 1 183 ? -2.181 3.907 -6.865 1.00 92.94 183 TYR A CA 1
ATOM 1417 C C . TYR A 1 183 ? -3.579 3.362 -7.213 1.00 92.94 183 TYR A C 1
ATOM 1419 O O . TYR A 1 183 ? -3.987 3.398 -8.379 1.00 92.94 183 TYR A O 1
ATOM 1427 N N . PRO A 1 184 ? -4.337 2.898 -6.203 1.00 93.19 184 PRO A N 1
ATOM 1428 C CA . PRO A 1 184 ? -3.883 2.599 -4.835 1.00 93.19 184 PRO A CA 1
ATOM 1429 C C . PRO A 1 184 ? -3.286 1.194 -4.677 1.00 93.19 184 PRO A C 1
ATOM 1431 O O . PRO A 1 184 ? -3.638 0.291 -5.428 1.00 93.19 184 PRO A O 1
ATOM 1434 N N . THR A 1 185 ? -2.472 0.975 -3.640 1.00 92.50 185 THR A N 1
ATOM 1435 C CA . THR A 1 185 ? -2.270 -0.359 -3.043 1.00 92.50 185 THR A CA 1
ATOM 1436 C C . THR A 1 185 ? -3.535 -0.747 -2.278 1.00 92.50 185 THR A C 1
ATOM 1438 O O . THR A 1 185 ? -3.995 0.018 -1.426 1.00 92.50 185 THR A O 1
ATOM 1441 N N . HIS A 1 186 ? -4.089 -1.928 -2.556 1.00 90.38 186 HIS A N 1
ATOM 1442 C CA . HIS A 1 186 ? -5.242 -2.475 -1.837 1.00 90.38 186 HIS A CA 1
ATOM 1443 C C . HIS A 1 186 ? -4.753 -3.343 -0.683 1.00 90.38 186 HIS A C 1
ATOM 1445 O O . HIS A 1 186 ? -4.076 -4.323 -0.940 1.00 90.38 186 HI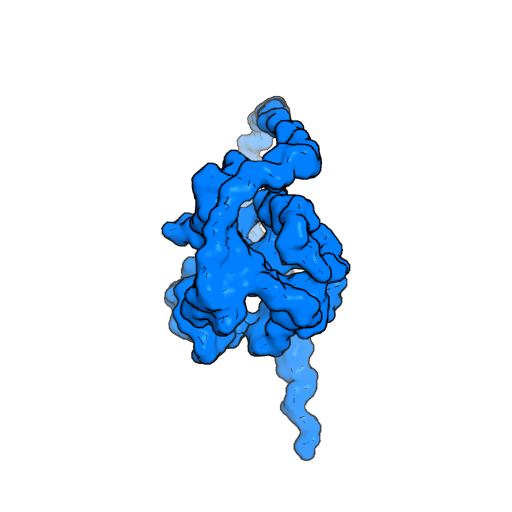S A O 1
ATOM 1451 N N . LEU A 1 187 ? -5.118 -3.009 0.554 1.00 91.19 187 LEU A N 1
ATOM 1452 C CA . LEU A 1 187 ? -4.817 -3.796 1.750 1.00 91.19 187 LEU A CA 1
ATOM 1453 C C . LEU A 1 187 ? -6.108 -4.310 2.375 1.00 91.19 187 LEU A C 1
ATOM 1455 O O . LEU A 1 187 ? -6.869 -3.538 2.951 1.00 91.19 187 LEU A O 1
ATOM 1459 N N . GLY A 1 188 ? -6.354 -5.616 2.325 1.00 90.50 188 GLY A N 1
ATOM 1460 C CA . GLY A 1 188 ? -7.469 -6.208 3.071 1.00 90.50 188 GLY A CA 1
ATOM 1461 C C . GLY A 1 188 ? -7.285 -6.041 4.583 1.00 90.50 188 GLY A C 1
ATOM 1462 O O . GLY A 1 188 ? -6.183 -6.263 5.084 1.00 90.50 188 GLY A O 1
ATOM 1463 N N . TYR A 1 189 ? -8.353 -5.712 5.319 1.00 89.06 189 TYR A N 1
ATOM 1464 C CA . TYR A 1 189 ? -8.344 -5.745 6.789 1.00 89.06 189 TYR A CA 1
ATOM 1465 C C . TYR A 1 189 ? -8.029 -7.152 7.298 1.00 89.06 189 TYR A C 1
ATOM 1467 O O . TYR A 1 189 ? -7.223 -7.330 8.206 1.00 89.06 189 TYR A O 1
ATOM 1475 N N . ASN A 1 190 ? -8.641 -8.160 6.678 1.00 87.38 190 ASN A N 1
ATOM 1476 C CA . A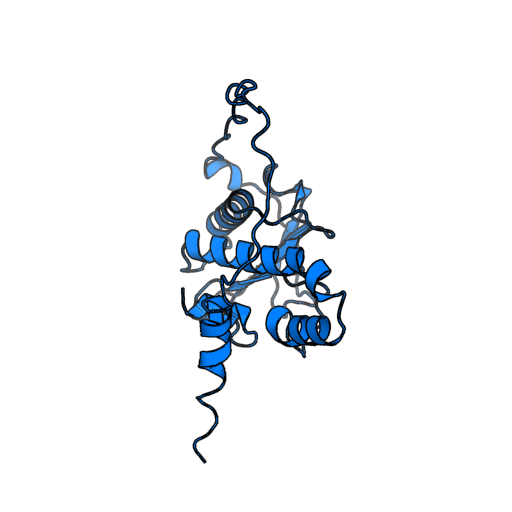SN A 1 190 ? -8.458 -9.560 7.038 1.00 87.38 190 ASN A CA 1
ATOM 1477 C C . ASN A 1 190 ? -7.873 -10.335 5.859 1.00 87.38 190 ASN A C 1
ATOM 1479 O O . ASN A 1 190 ? -8.043 -9.933 4.705 1.00 87.38 190 ASN A O 1
ATOM 1483 N N . TYR A 1 191 ? -7.278 -11.498 6.123 1.00 80.69 191 TYR A N 1
ATOM 1484 C CA . TYR A 1 191 ? -6.811 -12.402 5.060 1.00 80.69 191 TYR A CA 1
ATOM 1485 C C . TYR A 1 191 ? -7.938 -12.805 4.089 1.00 80.69 191 TYR A C 1
ATOM 1487 O O . TYR A 1 191 ? -7.709 -12.971 2.894 1.00 80.69 191 TYR A O 1
ATOM 1495 N N . GLU A 1 192 ? -9.181 -12.905 4.579 1.00 75.56 192 GLU A N 1
ATOM 1496 C CA . GLU A 1 192 ? -10.374 -13.160 3.752 1.00 75.56 192 GLU A CA 1
ATOM 1497 C C . GLU A 1 192 ? -10.723 -12.005 2.789 1.00 75.56 192 GLU A C 1
ATOM 1499 O O . GLU A 1 192 ? -11.458 -12.218 1.822 1.00 75.56 192 GLU A O 1
ATOM 1504 N N . GLY A 1 193 ? -10.231 -10.793 3.065 1.00 70.00 193 GLY A N 1
ATOM 1505 C CA . GLY A 1 193 ? -10.440 -9.582 2.271 1.00 70.00 193 GLY A CA 1
ATOM 1506 C C . GLY A 1 193 ? -9.344 -9.303 1.240 1.00 70.00 193 GLY A C 1
ATOM 1507 O O . GLY A 1 193 ? -9.476 -8.338 0.486 1.00 70.00 193 GLY A O 1
ATOM 1508 N N . MET A 1 194 ? -8.288 -10.127 1.190 1.00 71.62 194 MET A N 1
ATOM 1509 C CA . MET A 1 194 ? -7.323 -10.082 0.091 1.00 71.62 194 MET A CA 1
ATOM 1510 C C . MET A 1 194 ? -8.012 -10.496 -1.211 1.00 71.62 194 MET A C 1
ATOM 1512 O O . MET A 1 194 ? -8.718 -11.512 -1.268 1.00 71.62 194 MET A O 1
ATOM 1516 N N . ASP A 1 195 ? -7.830 -9.686 -2.252 1.00 63.50 195 ASP A N 1
ATOM 1517 C CA . ASP A 1 195 ? -8.325 -10.013 -3.582 1.00 63.50 195 ASP A CA 1
ATOM 1518 C C . ASP A 1 195 ? -7.630 -11.302 -4.079 1.00 63.50 195 ASP A C 1
ATOM 1520 O O . ASP A 1 195 ? -6.517 -11.621 -3.686 1.00 63.50 195 ASP A O 1
ATOM 1524 N N . LYS A 1 196 ? -8.304 -12.128 -4.881 1.00 64.62 196 LYS A N 1
ATOM 1525 C CA . LYS A 1 196 ? -7.726 -13.377 -5.429 1.00 64.62 196 LYS A CA 1
ATOM 1526 C C . LYS A 1 196 ? -7.326 -13.237 -6.894 1.00 64.62 196 LYS A C 1
ATOM 1528 O O . LYS A 1 196 ? -7.052 -14.239 -7.564 1.00 64.62 196 LYS A O 1
ATOM 1533 N N . THR A 1 197 ? -7.394 -12.017 -7.412 1.00 58.75 197 THR A N 1
ATOM 1534 C CA . THR A 1 197 ? -7.558 -11.791 -8.843 1.00 58.75 197 THR A CA 1
ATOM 1535 C C . THR A 1 197 ? -6.222 -11.681 -9.570 1.00 58.75 197 THR A C 1
ATOM 1537 O O . THR A 1 197 ? -6.111 -12.229 -10.669 1.00 58.75 197 THR A O 1
ATOM 1540 N N . ASN A 1 198 ? -5.193 -11.066 -8.976 1.00 71.69 198 ASN A N 1
ATOM 1541 C CA . ASN A 1 198 ? -3.871 -10.964 -9.602 1.00 71.69 198 ASN A CA 1
ATOM 1542 C C . ASN A 1 198 ? -2.847 -11.947 -8.975 1.00 71.69 198 ASN A C 1
ATOM 1544 O O . ASN A 1 198 ? -3.096 -12.578 -7.945 1.00 71.69 198 ASN A O 1
ATOM 1548 N N . LEU A 1 199 ? -1.697 -12.133 -9.637 1.00 72.81 199 LEU A N 1
ATOM 1549 C CA . LEU A 1 199 ? -0.670 -13.086 -9.189 1.00 72.81 199 LEU A CA 1
ATOM 1550 C C . LEU A 1 199 ? 0.058 -12.604 -7.924 1.00 72.81 199 LEU A C 1
ATOM 1552 O O . LEU A 1 199 ? 0.514 -13.422 -7.128 1.00 72.81 199 LEU A O 1
ATOM 1556 N N . MET A 1 200 ? 0.139 -11.290 -7.732 1.00 74.94 200 MET A N 1
ATOM 1557 C CA . MET A 1 200 ? 0.718 -10.663 -6.549 1.00 74.94 200 MET A CA 1
ATOM 1558 C C . MET A 1 200 ? -0.133 -10.948 -5.302 1.00 74.94 200 MET A C 1
ATOM 1560 O O . MET A 1 200 ? 0.403 -11.416 -4.302 1.00 74.94 200 MET A O 1
ATOM 1564 N N . ASP A 1 201 ? -1.455 -10.811 -5.386 1.00 67.19 201 ASP A N 1
ATOM 1565 C CA . ASP A 1 201 ? -2.382 -11.145 -4.303 1.00 67.19 201 ASP A CA 1
ATOM 1566 C C . ASP A 1 201 ? -2.377 -12.653 -4.008 1.00 67.19 201 ASP A C 1
ATOM 1568 O O . ASP A 1 201 ? -2.413 -13.082 -2.854 1.00 67.19 201 ASP A O 1
ATOM 1572 N N . GLN A 1 202 ? -2.270 -13.492 -5.046 1.00 70.19 202 GLN A N 1
ATOM 1573 C CA . GLN A 1 202 ? -2.117 -14.939 -4.861 1.00 70.19 202 GLN A CA 1
ATOM 1574 C C . GLN A 1 202 ? -0.818 -15.300 -4.143 1.00 70.19 202 GLN A C 1
ATOM 1576 O O . GLN A 1 202 ? -0.829 -16.201 -3.308 1.00 70.19 202 GLN A O 1
ATOM 1581 N N . PHE A 1 203 ? 0.285 -14.616 -4.447 1.00 72.25 203 PHE A N 1
ATOM 1582 C CA . PHE A 1 203 ? 1.547 -14.799 -3.738 1.00 72.25 203 PHE A CA 1
ATOM 1583 C C . PHE A 1 203 ? 1.414 -14.409 -2.260 1.00 72.25 203 PHE A C 1
ATOM 1585 O O . PHE A 1 203 ? 1.846 -15.164 -1.390 1.00 72.25 203 PHE A O 1
ATOM 1592 N N . LEU A 1 204 ? 0.740 -13.297 -1.964 1.00 68.50 204 LEU A N 1
ATOM 1593 C CA . LEU A 1 204 ? 0.503 -12.829 -0.595 1.00 68.50 204 LEU A CA 1
ATOM 1594 C C . LEU A 1 204 ? -0.308 -13.820 0.249 1.00 68.50 204 LEU A C 1
ATOM 1596 O O . LEU A 1 204 ? -0.047 -13.960 1.437 1.00 68.50 204 LEU A O 1
ATOM 1600 N N . LEU A 1 205 ? -1.224 -14.576 -0.363 1.00 66.56 205 LEU A N 1
ATOM 1601 C CA . LEU A 1 205 ? -1.976 -15.645 0.308 1.00 66.56 205 LEU A CA 1
ATOM 1602 C C . LEU A 1 205 ? -1.134 -16.880 0.681 1.00 66.56 205 LEU A C 1
ATOM 1604 O O . LEU A 1 205 ? -1.646 -17.772 1.359 1.00 66.56 205 LEU A O 1
ATOM 1608 N N . THR A 1 206 ? 0.108 -16.979 0.200 1.00 70.06 206 THR A N 1
ATOM 1609 C CA . THR A 1 206 ? 1.013 -18.107 0.496 1.00 70.06 206 THR A CA 1
ATOM 1610 C C . THR A 1 206 ? 2.054 -17.808 1.571 1.00 70.06 206 THR A C 1
ATOM 1612 O O . THR A 1 206 ? 2.733 -18.741 2.006 1.00 70.06 206 THR A O 1
ATOM 1615 N N . LEU A 1 207 ? 2.185 -16.540 1.969 1.00 58.56 207 LEU A N 1
ATOM 1616 C CA . LEU A 1 207 ? 3.054 -16.081 3.054 1.00 58.56 207 LEU A CA 1
ATOM 1617 C C . LEU A 1 207 ? 2.356 -16.251 4.409 1.00 58.56 207 LEU A C 1
ATOM 1619 O O . LEU A 1 207 ? 3.064 -16.630 5.367 1.00 58.56 207 LEU A O 1
#

Radius of gyration: 20.84 Å; chains: 1; bounding box: 65×50×47 Å